Protein 9HJY (pdb70)

Organism: Ixodes ricinus (NCBI:txid34613)

Foldseek 3Di:
DDQKFFCVVVVQADAAAALDQFQQLLLVLLQGQQQNQVCVVPVDRFAFESLLQLAPQVVLPANRSVYDHNQSSLVCLQVVVATFTCVVHPDDNDHDHRPDDPVRGDGGFNHKDWFDAQDLVSVQVCLVPPFKKKFFFACPDVCNQQAADDEDDDPVADLPDTRGIWIFGIWHADPNFTWTWIAGNRALVTYPRRIHTYGGPPRCGRNRNGTIMHTHHDD

Sequence (219 aa):
FPQTVDWRKKGAVTPVKNQEEQCGSCWAFSATGSSLEGQHFLNTGKLVSLSEQNLVDCSDDFGNIGCSGGLMDNAFQYIKANGGIDTEKSYPYTGEDGQCVFDKSNVGAADTGFVDVQTGDETQLMKAVASSVGPISVAIDASHISFQFYAQGVYDEPACSSSEMLDHGVLAVGYGTLNGKDYWLVKNSWGADWGQEGYILMSRNKNNQCGIASNASYPLVGH

Solvent-accessible surface area: 9755 Å² total; per-residue (Å²): 158,59,141,70,18,25,35,96,168,147,31,0,20,6,109,30,38,65,17,89,168,5,32,0,20,2,0,16,2,0,1,5,0,0,2,0,13,36,36,66,98,61,52,131,70,40,38,0,0,0,3,0,0,3,20,22,0,77,142,74,50,4,111,3,22,90,19,26,111,16,33,28,0,0,75,10,0,107,71,37,41,0,0,1,30,33,195,48,14,80,50,99,15,107,76,39,148,65,84,44,60,131,99,56,54,12,5,48,6,59,7,64,50,89,14,123,101,34,46,1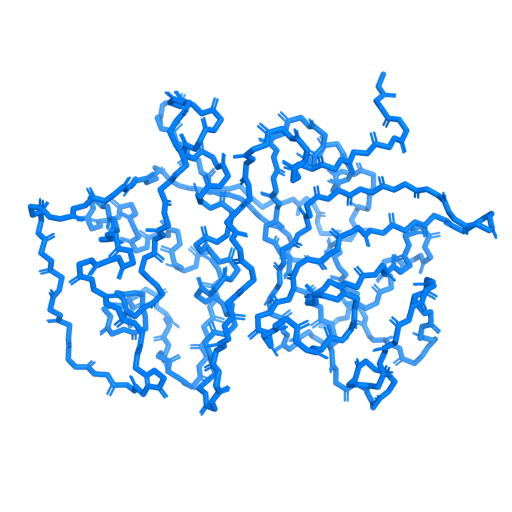6,71,70,0,38,99,10,0,20,93,34,0,0,0,0,0,14,0,5,14,72,52,116,46,0,104,146,18,67,141,24,25,13,52,25,123,66,24,30,40,149,156,44,87,17,5,4,5,0,0,0,1,0,69,64,132,73,70,44,31,0,10,0,16,4,6,82,10,47,154,28,23,73,131,0,15,0,24,3,1,19,85,87,147,16,22,1,0,0,0,11,87,1,4,33,1,74,41,49,239

Secondary structure (DSSP, 8-state):
--S-EEGGGGT--PPP-B-TTSS-HHHHHHHHHHHHHHHHHHS----B-HHHHHHH-GGGT--GGG---HHHHHHHHHHHT-EEBTTTS---SS-------GGGEEE--SEEEEPPTT-HHHHHHHHHHT-SEEEEE---SHHHHT--SSEE--TT--SS---EEEEEEEEEEETTEEEEEEE-SB-TTSTBTTEEEEE-SSSSGGGTTTS-EEEE---

InterPro domains:
  IPR000169 Cysteine peptidase, cysteine active site [PS00139] (135-146)
  IPR000668 Peptidase C1A, papain C-terminal [PF00112] (118-331)
  IPR000668 Peptidase C1A, papain C-terminal [PR00705] (135-150)
  IPR000668 Peptidase C1A, papain C-terminal [PR00705] (280-290)
  IPR000668 Peptidase C1A, papain C-terminal [PR00705] (295-301)
  IPR000668 Peptidase C1A, papain C-terminal [SM00645] (117-332)
  IPR013128 Peptidase C1A [PTHR12411] (21-326)
  IPR013201 Cathepsin propeptide inhibitor domain (I29) [PF08246] (27-87)
  IPR013201 Cathepsin propeptide inhibitor domain (I29) [SM00848] (27-87)
  IPR025660 Cysteine peptidase, histidine active site [PS00639] (278-288)
  IPR025661 Cysteine peptidase, asparagine active site [PS00640] (295-314)
  IPR038765 Papain-like cysteine peptidase superfamily [SSF54001] (23-332)
  IPR039417 Papain-like cysteine endopeptidase [cd02248] (118-331)

Nearest PDB structures (foldseek):
  8iui-assembly2_B  TM=9.999E-01  e=3.080E-43  Bombyx mori
  7qgw-assembly1_B  TM=9.895E-01  e=4.578E-43  Homo sapiens
  7pk4-assembly1_A  TM=9.980E-01  e=3.550E-42  Homo sapiens
  7q8m-assembly1_AA  TM=9.904E-01  e=6.023E-42  Homo sapiens
  2f7d-assembly1_A  TM=9.964E-01  e=3.869E-40  Oryctolagus cuniculus

Radius of gyration: 15.98 Å; Cα contacts (8 Å, |Δi|>4): 561; chains: 1; bounding box: 38×38×45 Å

B-factor: mean 21.05, std 7.82, range [10.61, 57.98]

Structure (mmCIF, N/CA/C/O backbone):
data_9HJY
#
_entry.id   9HJY
#
_cell.length_a   37.967
_cell.length_b   76.911
_cell.length_c   152.347
_cell.angle_alpha   90.00
_cell.angle_beta   90.00
_cell.angle_gamma   90.00
#
_symmetry.space_group_name_H-M   'I 2 2 2'
#
loop_
_entity.id
_entity.type
_entity.pdbx_description
1 polymer 'Late digestive cathepsin L'
2 branched 2-acetamido-2-deoxy-beta-D-glucopyranose-(1-4)-2-acetamido-2-deoxy-beta-D-glucopyranose
3 non-polymer 'SULFATE ION'
4 non-polymer N-[N-[1-HYDROXYCARBOXYETHYL-CARBONYL]LEUCYLAMINO-BUTYL]-GUANIDINE
5 water water
#
loop_
_atom_site.group_PDB
_atom_site.id
_atom_site.type_symbol
_atom_site.label_atom_id
_atom_site.label_alt_id
_atom_site.label_comp_id
_atom_site.label_asym_id
_atom_site.label_entity_id
_atom_site.label_seq_id
_atom_site.pdbx_PDB_ins_code
_atom_site.Cartn_x
_atom_site.Cartn_y
_atom_site.Cartn_z
_atom_site.occupancy
_atom_site.B_iso_or_equiv
_atom_site.auth_seq_id
_atom_site.auth_comp_id
_atom_site.auth_asym_id
_atom_site.auth_atom_id
_atom_site.pdbx_PDB_model_num
ATOM 1 N N . PHE A 1 1 ? -25.330 -13.624 -5.226 1.00 43.63 1 PHE A N 1
ATOM 2 C CA . PHE A 1 1 ? -24.165 -13.649 -6.104 1.00 44.25 1 PHE A CA 1
ATOM 3 C C . PHE A 1 1 ? -22.903 -14.030 -5.323 1.00 36.54 1 PHE A C 1
ATOM 4 O O . PHE A 1 1 ? -22.585 -13.415 -4.304 1.00 40.86 1 PHE A O 1
ATOM 12 N N . PRO A 1 2 ? -22.173 -15.035 -5.808 1.00 37.63 2 PRO A N 1
ATOM 13 C CA . PRO A 1 2 ? -21.092 -15.618 -5.000 1.00 27.00 2 PRO A CA 1
ATOM 14 C C . PRO A 1 2 ? -19.911 -14.670 -4.844 1.00 31.77 2 PRO A C 1
ATOM 15 O O . PRO A 1 2 ? -19.447 -14.059 -5.812 1.00 31.94 2 PRO A O 1
ATOM 19 N N . GLN A 1 3 ? -19.429 -14.558 -3.603 1.00 29.58 3 GLN A N 1
ATOM 20 C CA . GLN A 1 3 ? -18.180 -13.874 -3.296 1.00 28.79 3 GLN A CA 1
ATOM 21 C C . GLN A 1 3 ? -16.959 -14.716 -3.633 1.00 21.64 3 GLN A C 1
ATOM 22 O O . GLN A 1 3 ? -15.875 -14.156 -3.826 1.00 23.70 3 GLN A O 1
ATOM 28 N N . THR A 1 4 ? -17.107 -16.042 -3.656 1.00 20.82 4 THR A N 1
ATOM 29 C CA . THR A 1 4 ? -16.009 -16.971 -3.895 1.00 22.05 4 THR A CA 1
ATOM 30 C C . THR A 1 4 ? -16.506 -18.019 -4.874 1.00 21.27 4 THR A C 1
ATOM 31 O O . THR A 1 4 ? -17.587 -18.585 -4.675 1.00 21.63 4 THR A O 1
ATOM 35 N N . VAL A 1 5 ? -15.729 -18.254 -5.933 1.00 18.05 5 VAL A N 1
ATOM 36 C CA . VAL A 1 5 ? -16.019 -19.272 -6.934 1.00 17.69 5 VAL A CA 1
ATOM 37 C C . VAL A 1 5 ? -14.776 -20.128 -7.124 1.00 15.52 5 VAL A C 1
ATOM 38 O O . VAL A 1 5 ? -13.652 -19.613 -7.172 1.00 17.76 5 VAL A O 1
ATOM 42 N N . ASP A 1 6 ? -14.974 -21.443 -7.227 1.00 16.44 6 ASP A N 1
ATOM 43 C CA . ASP A 1 6 ? -13.874 -22.347 -7.561 1.00 16.63 6 ASP A CA 1
ATOM 44 C C . ASP A 1 6 ? -14.481 -23.480 -8.381 1.00 18.72 6 ASP A C 1
ATOM 45 O O . ASP A 1 6 ? -15.055 -24.416 -7.816 1.00 18.48 6 ASP A O 1
ATOM 50 N N . TRP A 1 7 ? -14.362 -23.385 -9.710 1.00 16.21 7 TRP A N 1
ATOM 51 C CA . TRP A 1 7 ? -15.012 -24.367 -10.572 1.00 15.24 7 TRP A CA 1
ATOM 52 C C . TRP A 1 7 ? -14.398 -25.759 -10.447 1.00 17.75 7 TRP A C 1
ATOM 53 O O . TRP A 1 7 ? -15.024 -26.727 -10.880 1.00 16.80 7 TRP A O 1
ATOM 64 N N . ARG A 1 8 ? -13.195 -25.883 -9.877 1.00 18.24 8 ARG A N 1
ATOM 65 C CA . ARG A 1 8 ? -12.627 -27.209 -9.639 1.00 18.88 8 ARG A CA 1
ATOM 66 C C . ARG A 1 8 ? -13.512 -28.026 -8.708 1.00 23.16 8 ARG A C 1
ATOM 67 O O . ARG A 1 8 ? -13.665 -29.242 -8.881 1.00 20.45 8 ARG A O 1
ATOM 75 N N . LYS A 1 9 ? -14.104 -27.372 -7.711 1.00 21.69 9 LYS A N 1
ATOM 76 C C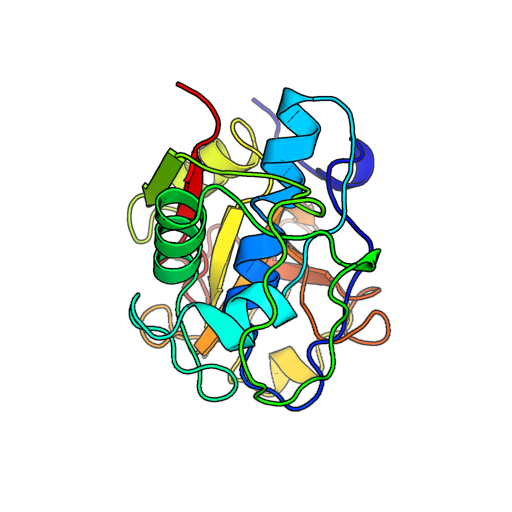A . LYS A 1 9 ? -14.922 -28.079 -6.739 1.00 23.91 9 LYS A CA 1
ATOM 77 C C . LYS A 1 9 ? -16.228 -28.583 -7.335 1.00 25.33 9 LYS A C 1
ATOM 78 O O . LYS A 1 9 ? -16.828 -29.506 -6.778 1.00 27.29 9 LYS A O 1
ATOM 84 N N . LYS A 1 10 ? -16.672 -28.025 -8.461 1.00 21.77 10 LYS A N 1
ATOM 85 C CA . LYS A 1 10 ? -17.866 -28.510 -9.142 1.00 21.76 10 LYS A CA 1
ATOM 86 C C . LYS A 1 10 ? -17.564 -29.587 -10.180 1.00 18.42 10 LYS A C 1
ATOM 87 O O . LYS A 1 10 ? -18.500 -30.116 -10.795 1.00 23.58 10 LYS A O 1
ATOM 93 N N . GLY A 1 11 ? -16.292 -29.932 -10.379 1.00 21.31 11 GLY A N 1
ATOM 94 C CA . GLY A 1 11 ? -15.921 -30.934 -11.362 1.00 21.22 11 GLY A CA 1
ATOM 95 C C . GLY A 1 11 ? -15.755 -30.432 -12.784 1.00 18.68 11 GLY A C 1
ATOM 96 O O . GLY A 1 11 ? -15.768 -31.245 -13.720 1.00 19.50 11 GLY A O 1
ATOM 97 N N . ALA A 1 12 ? -15.592 -29.123 -12.987 1.00 17.53 12 ALA A N 1
ATOM 98 C CA . ALA A 1 12 ? -15.595 -28.548 -14.328 1.00 14.94 12 ALA A CA 1
ATOM 99 C C . ALA A 1 12 ? -14.199 -28.326 -14.913 1.00 16.40 12 ALA A C 1
ATOM 100 O O . ALA A 1 12 ? -14.087 -27.739 -15.996 1.00 16.33 12 ALA A O 1
ATOM 102 N N . VAL A 1 13 ? -13.138 -28.770 -14.240 1.00 16.18 13 VAL A N 1
ATOM 103 C CA . VAL A 1 13 ? -11.766 -28.434 -14.630 1.00 13.55 13 VAL A CA 1
ATOM 104 C C . VAL A 1 13 ? -10.934 -29.714 -14.660 1.00 14.68 13 VAL A C 1
ATOM 105 O O . VAL A 1 13 ? -10.932 -30.477 -13.683 1.00 15.77 13 VAL A O 1
ATOM 109 N N . THR A 1 14 ? -10.235 -29.950 -15.779 1.00 14.89 14 THR A N 1
ATOM 110 C CA . THR A 1 14 ? -9.344 -31.099 -15.910 1.00 15.38 14 THR A CA 1
ATOM 111 C C . THR A 1 14 ? -8.071 -30.858 -15.098 1.00 15.81 14 THR A C 1
ATOM 112 O O . THR A 1 14 ? -7.807 -29.739 -14.654 1.00 14.71 14 THR A O 1
ATOM 116 N N . PRO A 1 15 ? -7.252 -31.887 -14.903 1.00 15.44 15 PRO A N 1
ATOM 117 C CA . PRO A 1 15 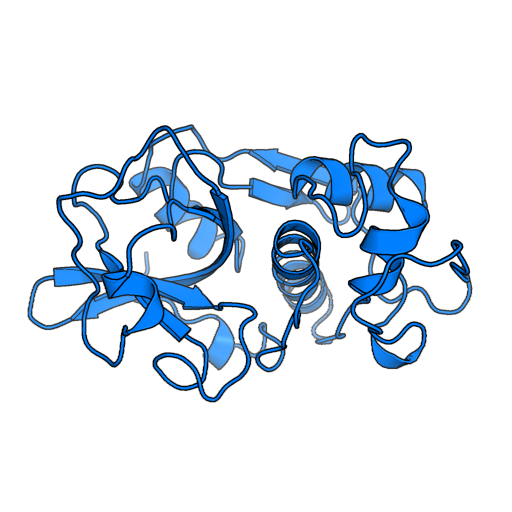? -5.962 -31.676 -14.236 1.00 16.48 15 PRO A CA 1
ATOM 118 C C . PRO A 1 15 ? -5.082 -30.702 -15.005 1.00 15.69 15 PRO A C 1
ATOM 119 O O . PRO A 1 15 ? -5.285 -30.424 -16.188 1.00 17.17 15 PRO A O 1
ATOM 123 N N . VAL A 1 16 ? -4.099 -30.156 -14.292 1.00 16.24 16 VAL A N 1
ATOM 124 C CA . VAL A 1 16 ? -3.156 -29.235 -14.907 1.00 14.54 16 VAL A CA 1
ATOM 125 C C . VAL A 1 16 ? -2.311 -29.979 -15.937 1.00 13.11 16 VAL A C 1
ATOM 126 O O . VAL A 1 16 ? -1.816 -31.088 -15.686 1.00 18.12 16 VAL A O 1
ATOM 130 N N . LYS A 1 17 ? -2.143 -29.365 -17.101 1.00 13.93 17 LYS A N 1
ATOM 131 C CA . LYS A 1 17 ? -1.376 -29.882 -18.226 1.00 15.46 17 LYS A CA 1
ATOM 132 C C . LYS A 1 17 ? -0.079 -29.093 -18.361 1.00 16.94 17 LYS A C 1
ATOM 133 O O . LYS A 1 17 ? 0.157 -28.108 -17.655 1.00 16.30 17 LYS A O 1
ATOM 139 N N . ASN A 1 18 ? 0.767 -29.528 -19.294 1.00 15.19 18 ASN A N 1
ATOM 140 C CA . ASN A 1 18 ? 2.096 -28.942 -19.466 1.00 14.42 18 ASN A CA 1
ATOM 141 C C . ASN A 1 18 ? 2.332 -28.730 -20.955 1.00 17.25 18 ASN A C 1
ATOM 142 O O . ASN A 1 18 ? 2.434 -29.699 -21.714 1.00 17.25 18 ASN A O 1
ATOM 147 N N . GLN A 1 19 ? 2.419 -27.469 -21.372 1.00 16.64 19 GLN A N 1
ATOM 148 C CA . GLN A 1 19 ? 2.615 -27.148 -22.779 1.00 15.26 19 GLN A CA 1
ATOM 149 C C . GLN A 1 19 ? 4.038 -27.389 -23.277 1.00 18.14 19 GLN A C 1
ATOM 150 O O . GLN A 1 19 ? 4.263 -27.316 -24.490 1.00 18.60 19 GLN A O 1
ATOM 156 N N A GLU A 1 20 ? 4.982 -27.666 -22.377 0.50 18.99 20 GLU A N 1
ATOM 157 N N B GLU A 1 20 ? 4.986 -27.676 -22.393 0.50 18.99 20 GLU A N 1
ATOM 158 C CA A GLU A 1 20 ? 6.384 -27.854 -22.732 0.50 23.12 20 GLU A CA 1
ATOM 159 C CA B GLU A 1 20 ? 6.381 -27.987 -22.778 0.50 23.11 20 GLU A CA 1
ATOM 160 C C A GLU A 1 20 ? 6.896 -26.667 -23.541 0.50 20.84 20 GLU A C 1
ATOM 161 C C B GLU A 1 20 ? 6.974 -26.742 -23.451 0.50 20.93 20 GLU A C 1
ATOM 162 O O A GLU A 1 20 ? 6.481 -25.529 -23.306 0.50 20.16 20 GLU A O 1
ATOM 163 O O B GLU A 1 20 ? 6.702 -25.614 -23.016 0.50 20.21 20 GLU A O 1
ATOM 174 N N . GLN A 1 21 ? 7.783 -26.908 -24.498 1.00 22.42 21 GLN A N 1
ATOM 175 C CA . GLN A 1 21 ? 8.478 -25.798 -25.151 1.00 21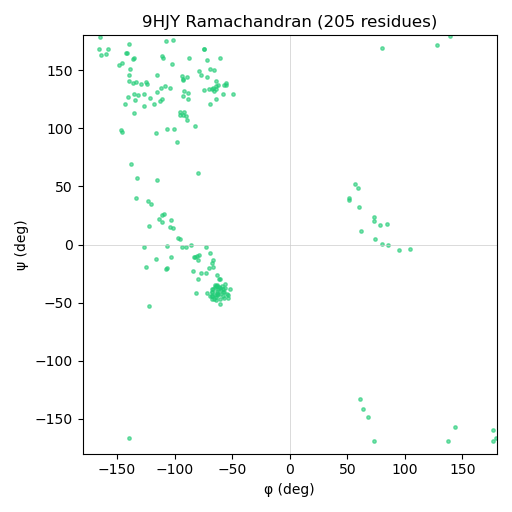.08 21 GLN A CA 1
ATOM 176 C C . GLN A 1 21 ? 7.866 -25.491 -26.506 1.00 24.84 21 GLN A C 1
ATOM 177 O O . GLN A 1 21 ? 8.549 -25.364 -27.523 1.00 28.78 21 GLN A O 1
ATOM 183 N N . CYS A 1 22 ? 6.553 -25.389 -26.508 1.00 20.62 22 CYS A N 1
ATOM 184 C CA . CYS A 1 22 ? 5.762 -25.026 -27.665 1.00 22.23 22 CYS A CA 1
ATOM 185 C C . CYS A 1 22 ? 4.920 -23.818 -27.275 1.00 20.36 22 CYS A C 1
ATOM 186 O O . CYS A 1 22 ? 4.420 -23.746 -26.148 1.00 18.36 22 CYS A O 1
ATOM 189 N N . GLY A 1 23 ? 4.816 -22.842 -28.177 1.00 17.50 23 GLY A N 1
ATOM 190 C CA . GLY A 1 23 ? 4.055 -21.633 -27.911 1.00 15.24 23 GLY A CA 1
ATOM 191 C C . GLY A 1 23 ? 2.565 -21.853 -28.105 1.00 17.10 23 GLY A C 1
ATOM 192 O O . GLY A 1 23 ? 1.927 -21.213 -28.952 1.00 19.57 23 GLY A O 1
ATOM 193 N N . SER A 1 24 ? 2.001 -22.764 -27.315 1.00 15.04 24 SER A N 1
ATOM 194 C CA . SER A 1 24 ? 0.624 -23.216 -27.486 1.00 13.73 24 SER A CA 1
ATOM 195 C C . SER A 1 24 ? -0.278 -22.808 -26.329 1.00 15.54 24 SER A C 1
ATOM 196 O O . SER A 1 24 ? -1.305 -23.453 -26.100 1.00 14.24 24 SER A O 1
ATOM 199 N N . CYS A 1 25 ? 0.098 -21.780 -25.565 1.00 14.38 25 CYS A N 1
ATOM 200 C CA . CYS A 1 25 ? -0.743 -21.365 -24.442 1.00 14.61 25 CYS A CA 1
ATOM 201 C C . CYS A 1 25 ? -2.181 -21.132 -24.886 1.00 14.98 25 CYS A C 1
ATOM 202 O O . CYS A 1 25 ? -3.125 -21.483 -24.174 1.00 12.62 25 CYS A O 1
ATOM 205 N N . TRP A 1 26 ? -2.352 -20.559 -26.076 1.00 14.44 26 TRP A N 1
ATOM 206 C CA . TRP A 1 26 ? -3.676 -20.273 -26.615 1.00 12.96 26 TRP A CA 1
ATOM 207 C C . TRP A 1 26 ? -4.515 -21.538 -26.744 1.00 13.22 26 TRP A C 1
ATOM 208 O O . TRP A 1 26 ? -5.743 -21.496 -26.573 1.00 14.08 26 TRP A O 1
ATOM 219 N N . ALA A 1 27 ? -3.874 -22.666 -27.089 1.00 13.10 27 ALA A N 1
ATOM 220 C CA . ALA A 1 27 ? -4.591 -23.932 -27.239 1.00 11.95 27 ALA A CA 1
ATOM 221 C C . ALA A 1 27 ? -5.025 -24.493 -25.888 1.00 14.11 27 ALA A C 1
ATOM 222 O O . ALA A 1 27 ? -6.148 -24.994 -25.753 1.00 12.91 27 ALA A O 1
ATOM 224 N N . PHE A 1 28 ? -4.150 -24.423 -24.882 1.00 13.03 28 PHE A N 1
ATOM 225 C CA . PHE A 1 28 ? -4.509 -24.893 -23.546 1.00 11.71 28 PHE A CA 1
ATOM 226 C C . PHE A 1 28 ? -5.590 -24.016 -22.918 1.00 13.68 28 PHE A C 1
ATOM 227 O O . PHE A 1 28 ? -6.493 -24.522 -22.240 1.00 12.50 28 PHE A O 1
ATOM 235 N N . SER A 1 29 ? -5.519 -22.704 -23.133 1.00 12.36 29 SER A N 1
ATOM 236 C CA . SER A 1 29 ? -6.579 -21.826 -22.643 1.00 13.72 29 SER A CA 1
ATOM 237 C C . SER A 1 29 ? -7.915 -22.151 -23.303 1.00 13.94 29 SER A C 1
ATOM 238 O O . SER A 1 29 ? -8.953 -22.192 -22.630 1.00 13.77 29 SER A O 1
ATOM 241 N N . ALA A 1 30 ? -7.904 -22.382 -24.623 1.00 12.02 30 ALA A N 1
ATOM 242 C CA . ALA A 1 30 ? -9.137 -22.690 -25.348 1.00 13.28 30 ALA A CA 1
ATOM 243 C C . ALA A 1 30 ? -9.722 -24.026 -24.909 1.00 11.75 30 ALA A C 1
ATOM 244 O O . ALA A 1 30 ? -10.937 -24.141 -24.688 1.00 13.15 30 ALA A O 1
ATOM 246 N N . THR A 1 31 ? -8.888 -25.070 -24.814 1.00 13.64 31 THR A N 1
ATOM 247 C CA . THR A 1 31 ? -9.437 -26.351 -24.370 1.00 12.00 31 THR A CA 1
ATOM 248 C C . THR A 1 31 ? -9.944 -26.259 -22.939 1.00 11.84 31 THR A C 1
ATOM 249 O O . THR A 1 31 ? -10.959 -26.870 -22.601 1.00 12.92 31 THR A O 1
ATOM 253 N N . GLY A 1 32 ? -9.268 -25.480 -22.092 1.00 12.03 32 GLY A N 1
ATOM 254 C CA . GLY A 1 32 ? -9.726 -25.344 -20.716 1.00 11.03 32 GLY A CA 1
ATOM 255 C C . GLY A 1 32 ? -11.133 -24.778 -20.620 1.00 13.12 32 GLY A C 1
ATOM 256 O O . GLY A 1 32 ? -11.973 -25.288 -19.876 1.00 13.14 32 GLY A O 1
ATOM 257 N N A SER A 1 33 ? -11.402 -23.711 -21.366 0.65 11.32 33 SER A N 1
ATOM 258 N N B SER A 1 33 ? -11.415 -23.719 -21.380 0.35 11.35 33 SER A N 1
ATOM 259 C CA A SER A 1 33 ? -12.723 -23.106 -21.292 0.65 12.86 33 SER A CA 1
ATOM 260 C CA B SER A 1 33 ? -12.732 -23.104 -21.274 0.35 12.97 33 SER A CA 1
ATOM 261 C C A SER A 1 33 ? -13.775 -24.014 -21.922 0.65 13.40 33 SER A C 1
ATOM 262 C C B SER A 1 33 ? -13.806 -23.916 -21.993 0.35 13.42 33 SER A C 1
ATOM 263 O O A SER A 1 33 ? -14.877 -24.165 -21.376 0.65 13.33 33 SER A O 1
ATOM 264 O O B SER A 1 33 ? -14.968 -23.894 -21.571 0.35 13.59 33 SER A O 1
ATOM 269 N N . LEU A 1 34 ? -13.450 -24.652 -23.053 1.00 14.52 34 LEU A N 1
ATOM 270 C CA . LEU A 1 34 ? -14.435 -25.533 -23.687 1.00 14.97 34 LEU A CA 1
ATOM 271 C C . LEU A 1 34 ? -14.664 -26.791 -22.844 1.00 12.62 34 LEU A C 1
ATOM 272 O O . LEU A 1 34 ? -15.803 -27.276 -22.741 1.00 14.31 34 LEU A O 1
ATOM 277 N N . GLU A 1 35 ? -13.613 -27.306 -22.191 1.00 14.15 35 GLU A N 1
ATOM 278 C CA . GLU A 1 35 ? -13.815 -28.397 -21.239 1.00 13.31 35 GLU A CA 1
ATOM 279 C C . GLU A 1 35 ? -14.846 -27.998 -20.192 1.00 14.74 35 GLU A C 1
ATOM 280 O O . GLU A 1 35 ? -15.732 -28.784 -19.841 1.00 15.06 35 GLU A O 1
ATOM 286 N N . GLY A 1 36 ? -14.755 -26.763 -19.700 1.00 13.69 36 GLY A N 1
ATOM 287 C CA . GLY A 1 36 ? -15.723 -26.306 -18.714 1.00 12.30 36 GLY A CA 1
ATOM 288 C C . GLY A 1 36 ? -17.134 -26.240 -19.271 1.00 14.82 36 GLY A C 1
ATOM 289 O O . GLY A 1 36 ? -18.090 -26.681 -18.626 1.00 15.71 36 GLY A O 1
ATOM 290 N N . GLN A 1 37 ? -17.285 -25.680 -20.481 1.00 14.06 37 GLN A N 1
ATOM 291 C CA . GLN A 1 37 ? -18.616 -25.551 -21.070 1.00 14.90 37 GLN A CA 1
ATOM 292 C C . GLN A 1 37 ? -19.210 -26.910 -21.418 1.00 16.54 37 GLN A C 1
ATOM 293 O O . GLN A 1 37 ? -20.412 -27.142 -21.216 1.00 17.46 37 GLN A O 1
ATOM 299 N N . HIS A 1 38 ? -18.392 -27.819 -21.956 1.00 17.18 38 HIS A N 1
ATOM 300 C CA . HIS A 1 38 ? -18.902 -29.150 -22.265 1.00 15.98 38 HIS A CA 1
ATOM 301 C C . HIS A 1 38 ? -19.369 -29.867 -21.005 1.00 18.63 38 HIS A C 1
ATOM 302 O O . HIS A 1 38 ? -20.432 -30.492 -21.005 1.00 18.17 38 HIS A O 1
ATOM 309 N N . PHE A 1 39 ? -18.602 -29.773 -19.915 1.00 17.34 39 PHE A N 1
ATOM 310 C CA . PHE A 1 39 ? -19.022 -30.404 -18.664 1.00 17.12 39 PHE A CA 1
ATOM 311 C C . PHE A 1 39 ? -20.308 -29.782 -18.137 1.00 19.39 39 PHE A C 1
ATOM 312 O O . PHE A 1 39 ? -21.246 -30.492 -17.747 1.00 20.61 39 PHE A O 1
ATOM 320 N N . LEU A 1 40 ? -20.365 -28.450 -18.096 1.00 19.09 40 LEU A N 1
ATOM 321 C CA . LEU A 1 40 ? -21.511 -27.803 -17.468 1.00 20.98 40 LEU A CA 1
ATOM 322 C C . LEU A 1 40 ? -22.797 -28.036 -18.245 1.00 22.44 40 LEU A C 1
ATOM 323 O O . LEU A 1 40 ? -23.884 -27.915 -17.670 1.00 27.39 40 LEU A O 1
ATOM 328 N N . ASN A 1 41 ? -22.706 -28.413 -19.519 1.00 21.04 41 ASN A N 1
ATOM 329 C CA . ASN A 1 41 ? -23.897 -28.667 -20.315 1.00 23.72 41 ASN A CA 1
ATOM 330 C C . ASN A 1 41 ? -24.198 -30.146 -20.515 1.00 24.01 41 ASN A C 1
ATOM 331 O O . ASN A 1 41 ? -25.289 -30.471 -20.992 1.00 29.00 41 ASN A O 1
ATOM 336 N N . THR A 1 42 ? -23.278 -31.049 -20.156 1.00 22.88 42 THR A N 1
ATOM 337 C CA . THR A 1 42 ? -23.512 -32.483 -20.300 1.00 22.28 42 THR A CA 1
ATOM 338 C C . THR A 1 42 ? -23.342 -33.276 -19.013 1.00 22.20 42 THR A C 1
ATOM 339 O O . THR A 1 42 ? -23.855 -34.399 -18.934 1.00 26.16 42 THR A O 1
ATOM 343 N N . GLY A 1 43 ? -22.643 -32.741 -18.017 1.00 21.29 43 GLY A N 1
ATOM 344 C CA . GLY A 1 43 ? -22.255 -33.508 -16.856 1.00 21.27 43 GLY A CA 1
ATOM 345 C C . GLY A 1 43 ? -21.042 -34.400 -17.040 1.00 22.64 43 GLY A C 1
ATOM 346 O O . GLY A 1 43 ? -20.653 -35.089 -16.085 1.00 26.69 43 GLY A O 1
ATOM 347 N N . LYS A 1 44 ? -20.426 -34.414 -18.224 1.00 20.59 44 LYS A N 1
ATOM 348 C CA . LYS A 1 44 ? -19.250 -35.240 -18.494 1.00 22.47 44 LYS A CA 1
ATOM 349 C C . LYS A 1 44 ? -18.036 -34.340 -18.658 1.00 20.74 44 LYS A C 1
ATOM 350 O O . LYS A 1 44 ? -18.051 -33.430 -19.491 1.00 19.98 44 LYS A O 1
ATOM 356 N N . LEU A 1 45 ? -16.987 -34.596 -17.877 1.00 18.94 45 LEU A N 1
ATOM 357 C CA . LEU A 1 45 ? -15.734 -33.859 -18.023 1.00 17.15 45 LEU A CA 1
ATOM 358 C C . LEU A 1 45 ? -14.841 -34.645 -18.975 1.00 18.65 45 LEU A C 1
ATOM 359 O O . LEU A 1 45 ? -14.371 -35.739 -18.640 1.00 19.82 45 LEU A O 1
ATOM 364 N N . VAL A 1 46 ? -14.622 -34.084 -20.161 1.00 16.21 46 VAL A N 1
ATOM 365 C CA . VAL A 1 46 ? -13.860 -34.709 -21.232 1.00 18.37 46 VAL A CA 1
ATOM 366 C C . VAL A 1 46 ? -12.654 -33.819 -21.513 1.00 17.92 46 VAL A C 1
ATOM 367 O O . VAL A 1 46 ? -12.816 -32.645 -21.867 1.00 16.35 46 VAL A O 1
ATOM 371 N N . SER A 1 47 ? -11.448 -34.376 -21.370 1.00 17.00 47 SER A N 1
ATOM 372 C CA . SER A 1 47 ? -10.231 -33.638 -21.696 1.00 16.20 47 SER A CA 1
ATOM 373 C C . SER A 1 47 ? -10.064 -33.546 -23.214 1.00 15.34 47 SER A C 1
ATOM 374 O O . SER A 1 47 ? -10.216 -34.550 -23.923 1.00 16.17 47 SER A O 1
ATOM 377 N N . LEU A 1 48 ? -9.759 -32.341 -23.713 1.00 13.60 48 LEU A N 1
ATOM 378 C CA . LEU A 1 48 ? -9.743 -32.064 -25.143 1.00 13.67 48 LEU A CA 1
ATOM 379 C C . LEU A 1 48 ? -8.319 -31.839 -25.651 1.00 15.67 48 LEU A C 1
ATOM 380 O O . LEU A 1 48 ? -7.407 -31.509 -24.890 1.00 14.86 48 LEU A O 1
ATOM 385 N N . SER A 1 49 ? -8.156 -31.975 -26.971 1.00 13.52 49 SER A N 1
ATOM 386 C CA . SER A 1 49 ? -6.843 -32.076 -27.616 1.00 14.13 49 SER A CA 1
ATOM 387 C C . SER A 1 49 ? -6.286 -30.707 -27.996 1.00 15.12 49 SER A C 1
ATOM 388 O O . SER A 1 49 ? -6.728 -30.097 -28.973 1.00 14.70 49 SER A O 1
ATOM 391 N N . GLU A 1 50 ? -5.272 -30.242 -27.257 1.00 13.04 50 GLU A N 1
ATOM 392 C CA . GLU A 1 50 ? -4.510 -29.072 -27.697 1.00 13.06 50 GLU A CA 1
ATOM 393 C C . GLU A 1 50 ? -3.784 -29.329 -29.015 1.00 15.19 50 GLU A C 1
ATOM 394 O O . GLU A 1 50 ? -3.637 -28.413 -29.837 1.00 13.44 50 GLU A O 1
ATOM 400 N N . GLN A 1 51 ? -3.295 -30.557 -29.224 1.00 15.85 51 GLN A N 1
ATOM 401 C CA . GLN A 1 51 ? -2.536 -30.843 -30.438 1.00 17.68 51 GLN A CA 1
ATOM 402 C C . GLN A 1 51 ? -3.406 -30.703 -31.683 1.00 16.09 51 GLN A C 1
ATOM 403 O O . GLN A 1 51 ? -2.930 -30.258 -32.733 1.00 15.66 51 GLN A O 1
ATOM 409 N N . ASN A 1 52 ? -4.691 -31.070 -31.575 1.00 14.77 52 ASN A N 1
ATOM 410 C CA . ASN A 1 52 ? -5.662 -30.850 -32.649 1.00 17.95 52 ASN A CA 1
ATOM 411 C C . ASN A 1 52 ? -5.663 -29.384 -33.073 1.00 17.09 52 ASN A C 1
ATOM 412 O O . ASN A 1 52 ? -5.635 -29.062 -34.268 1.00 15.47 52 ASN A O 1
ATOM 417 N N . LEU A 1 53 ? -5.685 -28.481 -32.091 1.00 14.50 53 LEU A N 1
ATOM 418 C CA . LEU A 1 53 ? -5.654 -27.048 -32.384 1.00 16.36 53 LEU A CA 1
ATOM 419 C C . LEU A 1 53 ? -4.315 -26.62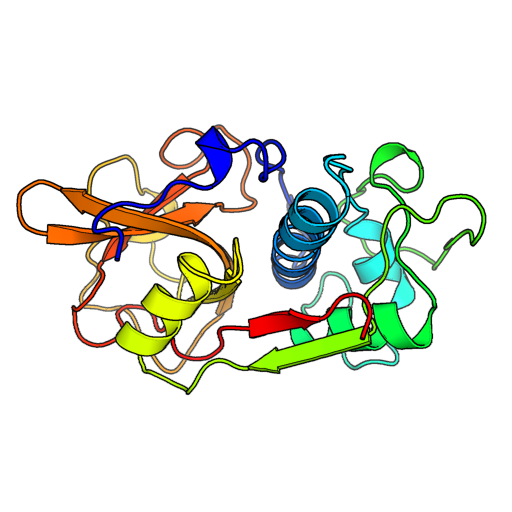9 -32.980 1.00 15.82 53 LEU A C 1
ATOM 420 O O . LEU A 1 53 ? -4.270 -25.905 -33.985 1.00 16.91 53 LEU A O 1
ATOM 425 N N . VAL A 1 54 ? -3.213 -27.069 -32.367 1.00 15.39 54 VAL A N 1
ATOM 426 C CA . VAL A 1 54 ? -1.879 -26.693 -32.839 1.00 18.24 54 VAL A CA 1
ATOM 427 C C . VAL A 1 54 ? -1.677 -27.112 -34.290 1.00 19.18 54 VAL A C 1
ATOM 428 O O . VAL A 1 54 ? -1.161 -26.335 -35.105 1.00 18.57 54 VAL A O 1
ATOM 432 N N . ASP A 1 55 ? -2.088 -28.336 -34.639 1.00 16.21 55 ASP A N 1
ATOM 433 C CA . ASP A 1 55 ? -1.820 -28.880 -35.970 1.00 18.78 55 ASP A CA 1
ATOM 434 C C . ASP A 1 55 ? -2.772 -28.366 -37.045 1.00 19.98 55 ASP A C 1
ATOM 435 O O . ASP A 1 55 ? -2.398 -28.320 -38.226 1.00 21.54 55 ASP A O 1
ATOM 440 N N . CYS A 1 56 ? -4.012 -28.037 -36.688 1.00 17.66 56 CYS A N 1
ATOM 441 C CA . CYS A 1 56 ? -5.084 -27.943 -37.672 1.00 18.59 56 CYS A CA 1
ATOM 442 C C . CYS A 1 56 ? -5.697 -26.560 -37.854 1.00 21.62 56 CYS A C 1
ATOM 443 O O . CYS A 1 56 ? -6.462 -26.378 -38.809 1.00 21.00 56 CYS A O 1
ATOM 446 N N . SER A 1 57 ? -5.435 -25.594 -36.972 1.00 18.17 57 SER A N 1
ATOM 447 C CA . SER A 1 57 ? -6.210 -24.361 -36.995 1.00 20.79 57 SER A CA 1
ATOM 448 C C . SER A 1 57 ? -5.464 -23.189 -37.630 1.00 17.68 57 SER A C 1
ATOM 449 O O . SER A 1 57 ? -5.859 -22.038 -37.423 1.00 17.61 57 SER A O 1
ATOM 452 N N . ASP A 1 58 ? -4.440 -23.460 -38.450 1.00 19.65 58 ASP A N 1
ATOM 453 C CA . ASP A 1 58 ? -3.703 -22.385 -39.114 1.00 21.28 58 ASP A CA 1
ATOM 454 C C . ASP A 1 58 ? -4.609 -21.499 -39.966 1.00 20.56 58 ASP A C 1
ATOM 455 O O . ASP A 1 58 ? -4.404 -20.282 -40.032 1.00 20.25 58 ASP A O 1
ATOM 460 N N . ASP A 1 59 ? -5.595 -22.086 -40.656 1.00 20.99 59 ASP A N 1
ATOM 461 C CA . ASP A 1 59 ? -6.418 -21.272 -41.545 1.00 22.28 59 ASP A CA 1
ATOM 462 C C . ASP A 1 59 ? -7.323 -20.306 -40.793 1.00 22.87 59 ASP A C 1
ATOM 463 O O . ASP A 1 59 ? -7.962 -19.456 -41.430 1.00 21.28 59 ASP A O 1
ATOM 468 N N . PHE A 1 60 ? -7.380 -20.401 -39.468 1.00 20.48 60 PHE A N 1
ATOM 469 C CA . PHE A 1 60 ? -8.154 -19.474 -38.663 1.00 18.43 60 PHE A CA 1
ATOM 470 C C . PHE A 1 60 ? -7.278 -18.455 -37.960 1.00 17.04 60 PHE A C 1
ATOM 471 O O . PHE A 1 60 ? -7.747 -17.759 -37.052 1.00 21.49 60 PHE A O 1
ATOM 479 N N . GLY A 1 61 ? -6.019 -18.333 -38.388 1.00 19.43 61 GLY A N 1
ATOM 480 C CA . GLY A 1 61 ? -5.137 -17.300 -37.893 1.00 20.92 61 GLY A CA 1
ATOM 481 C C . GLY A 1 61 ? -4.084 -17.758 -36.908 1.00 18.81 61 GLY A C 1
ATOM 482 O O . GLY A 1 61 ? -3.262 -16.937 -36.490 1.00 20.48 61 GLY A O 1
ATOM 483 N N . ASN A 1 62 ? -4.093 -19.028 -36.505 1.00 18.26 62 ASN A N 1
ATOM 484 C CA . ASN A 1 62 ? -3.103 -19.543 -35.572 1.00 15.70 62 ASN A CA 1
ATOM 485 C C . ASN A 1 62 ? -1.862 -20.033 -36.311 1.00 17.99 62 ASN A C 1
ATOM 486 O O . ASN A 1 62 ? -1.875 -20.276 -37.518 1.00 18.03 62 ASN A O 1
ATOM 491 N N . ILE A 1 63 ? -0.761 -20.132 -35.565 1.00 18.18 63 ILE A N 1
ATOM 492 C CA . ILE A 1 63 ? 0.524 -20.491 -36.150 1.00 19.38 63 ILE A CA 1
ATOM 493 C C . ILE A 1 63 ? 1.180 -21.558 -35.285 1.00 19.84 63 ILE A C 1
ATOM 494 O O . ILE A 1 63 ? 2.397 -21.535 -35.053 1.00 19.55 63 ILE A O 1
ATOM 499 N N . GLY A 1 64 ? 0.369 -22.502 -34.810 1.00 18.56 64 GLY A N 1
ATOM 500 C CA . GLY A 1 64 ? 0.916 -23.686 -34.163 1.00 21.52 64 GLY A CA 1
ATOM 501 C C . GLY A 1 64 ? 1.712 -23.322 -32.928 1.00 21.45 64 GLY A C 1
ATOM 502 O O . GLY A 1 64 ? 1.275 -22.533 -32.086 1.00 17.20 64 GLY A O 1
ATOM 503 N N . CYS A 1 65 ? 2.907 -23.900 -32.818 1.00 17.87 65 CYS A N 1
ATOM 504 C CA . CYS A 1 65 ? 3.798 -23.621 -31.704 1.00 19.58 65 CYS A CA 1
ATOM 505 C C . CYS A 1 65 ? 4.427 -22.240 -31.770 1.00 23.67 65 CYS A C 1
ATOM 506 O O . CYS A 1 65 ? 5.207 -21.908 -30.875 1.00 20.12 65 CYS A O 1
ATOM 509 N N . SER A 1 66 ? 4.156 -21.451 -32.806 1.00 19.07 66 SER A N 1
ATOM 510 C CA . SER A 1 66 ? 4.622 -20.073 -32.843 1.00 20.02 66 SER A CA 1
ATOM 511 C C . SER A 1 66 ? 3.594 -19.087 -32.307 1.00 21.03 66 SER A C 1
ATOM 512 O O . SER A 1 66 ? 3.880 -17.887 -32.256 1.00 23.75 66 SER A O 1
ATOM 515 N N . GLY A 1 67 ? 2.413 -19.550 -31.911 1.00 18.32 67 GLY A N 1
ATOM 516 C CA . GLY A 1 67 ? 1.455 -18.706 -31.225 1.00 17.50 67 GLY A CA 1
ATOM 517 C C . GLY A 1 67 ? 0.088 -18.745 -31.879 1.00 16.45 67 GLY A C 1
ATOM 518 O O . GLY A 1 67 ? -0.104 -19.277 -32.970 1.00 17.42 67 GLY A O 1
ATOM 519 N N . GLY A 1 68 ? -0.861 -18.124 -31.191 1.00 14.19 68 GLY A N 1
ATOM 520 C CA . GLY A 1 68 ? -2.231 -18.123 -31.669 1.00 14.87 68 GLY A CA 1
ATOM 521 C C . GLY A 1 68 ? -3.116 -17.375 -30.702 1.00 14.69 68 GLY A C 1
ATOM 522 O O . GLY A 1 68 ? -2.633 -16.673 -29.814 1.00 15.47 68 GLY A O 1
ATOM 523 N N . LEU A 1 69 ? -4.431 -17.539 -30.885 1.00 14.94 69 LEU A N 1
ATOM 524 C CA . LEU A 1 69 ? -5.432 -16.845 -30.084 1.00 15.98 69 LEU A CA 1
ATOM 525 C C . LEU A 1 69 ? -6.578 -17.786 -29.744 1.00 13.99 69 LEU A C 1
ATOM 526 O O . LEU A 1 69 ? -6.976 -18.626 -30.557 1.00 15.48 69 LEU A O 1
ATOM 531 N N . MET A 1 70 ? -7.143 -17.604 -28.546 1.00 13.07 70 MET A N 1
ATOM 532 C CA . MET A 1 70 ? -8.243 -18.464 -28.117 1.00 14.10 70 MET A CA 1
ATOM 533 C C . MET A 1 70 ? -9.463 -18.313 -29.027 1.00 13.86 70 MET A C 1
ATOM 534 O O . MET A 1 70 ? -10.094 -19.311 -29.393 1.00 15.16 70 MET A O 1
ATOM 539 N N . ASP A 1 71 ? -9.804 -17.079 -29.424 1.00 13.63 71 ASP A N 1
ATOM 540 C CA . ASP A 1 71 ? -10.979 -16.907 -30.276 1.00 13.34 71 ASP A CA 1
ATOM 541 C C . ASP A 1 71 ? -10.779 -17.563 -31.638 1.00 16.15 71 ASP A C 1
ATOM 542 O O . ASP A 1 71 ? -11.731 -18.104 -32.208 1.00 15.21 71 ASP A O 1
ATOM 547 N N . ASN A 1 72 ? -9.554 -17.508 -32.180 1.00 15.87 72 ASN A N 1
ATOM 548 C CA . ASN A 1 72 ? -9.247 -18.249 -33.405 1.00 15.02 72 ASN A CA 1
ATOM 549 C C . ASN A 1 72 ? -9.523 -19.736 -33.224 1.00 14.89 72 ASN A C 1
ATOM 550 O O . ASN A 1 72 ? -10.045 -20.399 -34.131 1.00 14.48 72 ASN A O 1
ATOM 555 N N . ALA A 1 73 ? -9.158 -20.281 -32.060 1.00 14.67 73 ALA A N 1
ATOM 556 C CA . ALA A 1 73 ? -9.407 -21.697 -31.803 1.00 13.66 73 ALA A CA 1
ATOM 557 C C . ALA A 1 73 ? -10.901 -21.995 -31.752 1.00 15.73 73 ALA A C 1
ATOM 558 O O . ALA A 1 73 ? -11.357 -22.985 -32.333 1.00 13.62 73 ALA A O 1
ATOM 560 N N . PHE A 1 74 ? -11.681 -21.142 -31.073 1.00 14.23 74 PHE A N 1
ATOM 561 C CA . PHE A 1 74 ? -13.128 -21.362 -31.008 1.00 13.59 74 PHE A CA 1
ATOM 562 C C . PHE A 1 74 ? -13.766 -21.318 -32.396 1.00 14.22 74 PHE A C 1
ATOM 563 O O . PHE A 1 74 ? -14.724 -22.053 -32.677 1.00 16.15 74 PHE A O 1
ATOM 571 N N . GLN A 1 75 ? -13.268 -20.443 -33.273 1.00 15.44 75 GLN A N 1
ATOM 572 C CA . GLN A 1 75 ? -13.793 -20.380 -34.636 1.00 17.36 75 GLN A CA 1
ATOM 573 C C . GLN A 1 75 ? -13.448 -21.636 -35.422 1.00 18.25 75 GLN A C 1
ATOM 574 O O . GLN A 1 75 ? -14.287 -22.170 -36.160 1.00 17.62 75 GLN A O 1
ATOM 580 N N . TYR A 1 76 ? -12.204 -22.101 -35.309 1.00 16.59 76 TYR A N 1
ATOM 581 C CA . TYR A 1 76 ? -11.832 -23.352 -35.955 1.00 17.31 76 TYR A CA 1
ATOM 582 C C . TYR A 1 76 ? -12.719 -24.497 -35.482 1.00 16.50 76 TYR A C 1
ATOM 583 O O . TYR A 1 76 ? -13.201 -25.293 -36.289 1.00 16.19 76 TYR A O 1
ATOM 592 N N . ILE A 1 77 ? -12.944 -24.598 -34.172 1.00 16.35 77 ILE A N 1
ATOM 593 C CA . ILE A 1 77 ? -13.749 -25.706 -33.662 1.00 15.87 77 ILE A CA 1
ATOM 594 C C . ILE A 1 77 ? -15.151 -25.658 -34.251 1.00 16.87 77 ILE A C 1
ATOM 595 O O . ILE A 1 77 ? -15.701 -26.688 -34.659 1.00 17.41 77 ILE A O 1
ATOM 600 N N . LYS A 1 78 ? -15.736 -24.459 -34.329 1.00 15.78 78 LYS A N 1
ATOM 601 C CA . LYS A 1 78 ? -17.060 -24.306 -34.932 1.00 16.60 78 LYS A CA 1
ATOM 602 C C . LYS A 1 78 ? -17.065 -24.742 -36.396 1.00 20.89 78 LYS A C 1
ATOM 603 O O . LYS A 1 78 ? -17.917 -25.536 -36.817 1.00 21.38 78 LYS A O 1
ATOM 609 N N . ALA A 1 79 ? -16.128 -24.220 -37.194 1.00 17.57 79 ALA A N 1
ATOM 610 C CA . ALA A 1 79 ? -16.088 -24.582 -38.611 1.00 20.97 79 ALA A CA 1
ATOM 611 C C . ALA A 1 79 ? -15.820 -26.065 -38.813 1.00 24.11 79 ALA A C 1
ATOM 612 O O . ALA A 1 79 ? -16.352 -26.671 -39.754 1.00 22.52 79 ALA A O 1
ATOM 614 N N . ASN A 1 80 ? -15.009 -26.660 -37.941 1.00 20.70 80 ASN A N 1
ATOM 615 C CA . ASN A 1 80 ? -14.564 -28.040 -38.079 1.00 20.51 80 ASN A CA 1
ATOM 616 C C . ASN A 1 80 ? -15.605 -29.043 -37.615 1.00 21.94 80 ASN A C 1
ATOM 617 O O . ASN A 1 80 ? -15.471 -30.237 -37.912 1.00 27.40 80 ASN A O 1
ATOM 622 N N . GLY A 1 81 ? -16.639 -28.595 -36.911 1.00 21.59 81 GLY A N 1
ATOM 623 C CA . GLY A 1 81 ? -17.586 -29.529 -36.343 1.00 27.94 81 GLY A CA 1
ATOM 624 C C . GLY A 1 81 ? -17.108 -30.211 -35.084 1.00 26.91 81 GLY A C 1
ATOM 625 O O . GLY A 1 81 ? -17.670 -31.242 -34.697 1.00 24.56 81 GLY A O 1
ATOM 626 N N . GLY A 1 82 ? -16.081 -29.678 -34.432 1.00 20.08 82 GLY A N 1
ATOM 627 C CA . GLY A 1 82 ? -15.672 -30.232 -33.159 1.00 19.25 82 GLY A CA 1
ATOM 628 C C . GLY A 1 82 ? -14.172 -30.317 -32.963 1.00 21.52 82 GLY A C 1
ATOM 629 O O . GLY A 1 82 ? -13.383 -29.948 -33.842 1.00 20.36 82 GLY A O 1
ATOM 630 N N . ILE A 1 83 ? -13.776 -30.818 -31.796 1.00 17.02 83 ILE A N 1
ATOM 631 C CA . ILE A 1 83 ? -12.377 -30.980 -31.420 1.00 15.29 83 ILE A CA 1
ATOM 632 C C . ILE A 1 83 ? -12.219 -32.372 -30.827 1.00 16.50 83 ILE A C 1
ATOM 633 O O . ILE A 1 83 ? -13.106 -32.850 -30.109 1.00 18.16 83 ILE A O 1
ATOM 638 N N . ASP A 1 84 ? -11.113 -33.039 -31.158 1.00 16.53 84 ASP A N 1
ATOM 639 C CA . ASP A 1 84 ? -10.879 -34.400 -30.690 1.00 16.07 84 ASP A CA 1
ATOM 640 C C . ASP A 1 84 ? -10.557 -34.425 -29.198 1.00 18.51 84 ASP A C 1
ATOM 641 O O . ASP A 1 84 ? -10.122 -33.431 -28.606 1.00 18.78 84 ASP A O 1
ATOM 646 N N . THR A 1 85 ? -10.756 -35.595 -28.597 1.00 16.43 85 THR A N 1
ATOM 647 C CA . THR A 1 85 ? -10.366 -35.797 -27.206 1.00 15.65 85 THR A CA 1
ATOM 648 C C . THR A 1 85 ? -8.849 -35.798 -27.059 1.00 16.66 85 THR A C 1
ATOM 649 O O . THR A 1 85 ? -8.107 -36.179 -27.976 1.00 16.56 85 THR A O 1
ATOM 653 N N . GLU A 1 86 ? -8.396 -35.373 -25.874 1.00 15.05 86 GLU A N 1
ATOM 654 C CA . GLU A 1 86 ? -6.983 -35.481 -25.515 1.00 17.26 86 GLU A CA 1
ATOM 655 C C . GLU A 1 86 ? -6.483 -36.910 -25.689 1.00 19.58 86 GLU A C 1
ATOM 656 O O . GLU A 1 86 ? -5.387 -37.145 -26.220 1.00 19.48 86 GLU A O 1
ATOM 662 N N . LYS A 1 87 ? -7.287 -37.881 -25.252 1.00 19.44 87 LYS A N 1
ATOM 663 C CA . LYS A 1 87 ? -6.872 -39.281 -25.299 1.00 20.64 87 LYS A CA 1
ATOM 664 C C . LYS A 1 87 ? -6.633 -39.761 -26.729 1.00 23.54 87 LYS A C 1
ATOM 665 O O . LYS A 1 87 ? -5.705 -40.540 -26.977 1.00 22.33 87 LYS A O 1
ATOM 671 N N . SER A 1 88 ? -7.457 -39.323 -27.685 1.00 19.87 88 SER A N 1
ATOM 672 C CA . SER A 1 88 ? -7.315 -39.811 -29.055 1.00 19.37 88 SER A CA 1
ATOM 673 C C . SER A 1 88 ? -6.265 -39.046 -29.851 1.00 19.05 88 SER A C 1
ATOM 674 O O . SER A 1 88 ? -5.743 -39.571 -30.842 1.00 20.40 88 SER A O 1
ATOM 677 N N . TYR A 1 89 ? -5.953 -37.820 -29.438 1.00 18.50 89 TYR A N 1
ATOM 678 C CA . TYR A 1 89 ? -5.078 -36.920 -30.190 1.00 19.31 89 TYR A CA 1
ATOM 679 C C . TYR A 1 89 ? -4.157 -36.249 -29.181 1.00 18.99 89 TYR A C 1
ATOM 680 O O . TYR A 1 89 ? -4.262 -35.045 -28.913 1.00 17.91 89 TYR A O 1
ATOM 689 N N . PRO A 1 90 ? -3.242 -37.008 -28.589 1.00 18.19 90 PRO A N 1
ATOM 690 C CA . PRO A 1 90 ? -2.466 -36.494 -27.458 1.00 18.80 90 PRO A CA 1
ATOM 691 C C . PRO A 1 90 ? -1.391 -35.501 -27.886 1.00 19.52 90 PRO A C 1
ATOM 692 O O . PRO A 1 90 ? -1.053 -35.346 -29.064 1.00 18.30 90 PRO A O 1
ATOM 696 N N . TYR A 1 91 ? -0.837 -34.844 -26.870 1.00 19.69 91 TYR A N 1
ATOM 697 C CA . TYR A 1 91 ? 0.013 -33.673 -27.041 1.00 21.88 91 TYR A CA 1
ATOM 698 C C . TYR A 1 91 ? 1.472 -34.065 -27.227 1.00 22.06 91 TYR A C 1
ATOM 699 O O . TYR A 1 91 ? 2.023 -34.829 -26.428 1.00 21.01 91 TYR A O 1
ATOM 708 N N . THR A 1 92 ? 2.104 -33.503 -28.259 1.00 16.83 92 THR A N 1
ATOM 709 C CA . THR A 1 92 ? 3.517 -33.734 -28.528 1.00 19.64 92 THR A CA 1
ATOM 710 C C . THR A 1 92 ? 4.399 -32.541 -28.196 1.00 22.58 92 THR A C 1
ATOM 711 O O . THR A 1 92 ? 5.612 -32.713 -28.046 1.00 22.60 92 THR A O 1
ATOM 715 N N . GLY A 1 93 ? 3.839 -31.338 -28.114 1.00 21.63 93 GLY A N 1
ATOM 716 C CA . GLY A 1 93 ? 4.688 -30.177 -27.925 1.00 22.86 93 GLY A CA 1
ATOM 717 C C . GLY A 1 93 ? 5.496 -29.761 -29.137 1.00 19.81 93 GLY A C 1
ATOM 718 O O . GLY A 1 93 ? 6.496 -29.054 -28.984 1.00 23.35 93 GLY A O 1
ATOM 719 N N . GLU A 1 94 ? 5.100 -30.181 -30.338 1.00 23.81 94 GLU A N 1
ATOM 720 C CA . GLU A 1 94 ? 5.750 -29.728 -31.563 1.00 22.71 94 GLU A CA 1
ATOM 721 C C . GLU A 1 94 ? 4.701 -29.616 -32.665 1.00 25.18 94 GLU A C 1
ATOM 722 O O . GLU A 1 94 ? 3.637 -30.238 -32.600 1.00 25.89 94 GLU A O 1
ATOM 728 N N . ASP A 1 95 ? 4.999 -28.787 -33.664 1.00 23.88 95 ASP A N 1
ATOM 729 C CA . ASP A 1 95 ? 4.122 -28.659 -34.822 1.00 26.10 95 ASP A CA 1
ATOM 730 C C . ASP A 1 95 ? 4.030 -29.988 -35.559 1.00 29.96 95 ASP A C 1
ATOM 731 O O . ASP A 1 95 ? 5.038 -30.668 -35.773 1.00 30.18 95 ASP A O 1
ATOM 736 N N . GLY A 1 96 ? 2.811 -30.352 -35.966 1.00 26.04 96 GLY A N 1
ATOM 737 C CA . GLY A 1 96 ? 2.602 -31.576 -36.707 1.00 27.37 96 GLY A CA 1
ATOM 738 C C . GLY A 1 96 ? 1.602 -31.375 -37.828 1.00 26.66 96 GLY A C 1
ATOM 739 O O . GLY A 1 96 ? 0.985 -30.314 -37.959 1.00 25.23 96 GLY A O 1
ATOM 740 N N . GLN A 1 97 ? 1.467 -32.411 -38.654 1.00 29.01 97 GLN A N 1
ATOM 741 C CA . GLN A 1 97 ? 0.421 -32.414 -39.664 1.00 27.42 97 GLN A CA 1
ATOM 742 C C . GLN A 1 97 ? -0.919 -32.736 -39.014 1.00 26.97 97 GLN A C 1
ATOM 743 O O . GLN A 1 97 ? -0.999 -33.513 -38.057 1.00 26.34 97 GLN A O 1
ATOM 749 N N . CYS A 1 98 ? -1.975 -32.131 -39.551 1.00 24.19 98 CYS A N 1
ATOM 750 C CA . CYS A 1 98 ? -3.313 -32.290 -38.994 1.00 24.42 98 CYS A CA 1
ATOM 751 C C . CYS A 1 98 ? -3.820 -33.709 -39.218 1.00 28.17 98 CYS A C 1
ATOM 752 O O . CYS A 1 98 ? -3.943 -34.152 -40.363 1.00 27.84 98 CYS A O 1
ATOM 755 N N . VAL A 1 99 ? -4.133 -34.413 -38.127 1.00 27.01 99 VAL A N 1
ATOM 756 C CA . VAL A 1 99 ? -4.694 -35.761 -38.215 1.00 24.53 99 VAL A CA 1
ATOM 757 C C . VAL A 1 99 ? -6.027 -35.793 -37.475 1.00 24.66 99 VAL A C 1
ATOM 758 O O . VAL A 1 99 ? -6.366 -36.786 -36.817 1.00 25.47 99 VAL A O 1
ATOM 762 N N . PHE A 1 100 ? -6.796 -34.707 -37.582 1.00 21.28 100 PHE A N 1
ATOM 763 C CA . PHE A 1 100 ? -8.122 -34.669 -36.977 1.00 22.31 100 PHE A CA 1
ATOM 764 C C . PHE A 1 100 ? -8.969 -35.841 -37.459 1.00 24.92 100 PHE A C 1
ATOM 765 O O . PHE A 1 100 ? -8.956 -36.196 -38.642 1.00 24.59 100 PHE A O 1
ATOM 773 N N . ASP A 1 101 ? -9.717 -36.430 -36.528 1.00 23.55 101 ASP A N 1
ATOM 774 C CA . ASP A 1 101 ? -10.582 -37.577 -36.799 1.00 22.40 101 ASP A CA 1
ATOM 775 C C . ASP A 1 101 ? -11.990 -37.254 -36.318 1.00 25.46 101 ASP A C 1
ATOM 776 O O . ASP A 1 101 ? -12.199 -37.033 -35.122 1.00 27.08 101 ASP A O 1
ATOM 781 N N . LYS A 1 102 ? -12.958 -37.259 -37.242 1.00 27.54 102 LYS A N 1
ATOM 782 C CA . LYS A 1 102 ? -14.338 -36.941 -36.882 1.00 30.43 102 LYS A CA 1
ATOM 783 C C . LYS A 1 102 ? -14.911 -37.914 -35.856 1.00 30.39 102 LYS A C 1
ATOM 784 O O . LYS A 1 102 ? -15.785 -37.537 -35.067 1.00 30.41 102 LYS A O 1
ATOM 790 N N . SER A 1 103 ? -14.446 -39.163 -35.848 1.00 30.12 103 SER A N 1
ATOM 791 C CA . SER A 1 103 ? -15.034 -40.158 -34.960 1.00 33.61 103 SER A CA 1
ATOM 792 C C . SER A 1 103 ? -14.550 -40.036 -33.521 1.00 28.59 103 SER A C 1
ATOM 793 O O . SER A 1 103 ? -15.101 -40.713 -32.645 1.00 30.48 103 SER A O 1
ATOM 796 N N . ASN A 1 104 ? -13.547 -39.194 -33.248 1.00 26.68 104 ASN A N 1
ATOM 797 C CA . ASN A 1 104 ? -12.999 -39.031 -31.906 1.00 23.99 104 ASN A CA 1
ATOM 798 C C . ASN A 1 104 ? -13.319 -37.666 -31.300 1.00 25.42 104 ASN A C 1
ATOM 799 O O . ASN A 1 104 ? -12.665 -37.252 -30.335 1.00 20.65 104 ASN A O 1
ATOM 804 N N . VAL A 1 105 ? -14.332 -36.972 -31.827 1.00 23.58 105 VAL A N 1
ATOM 805 C CA . VAL A 1 105 ? -14.695 -35.654 -31.309 1.00 19.01 105 VAL A CA 1
ATOM 806 C C . VAL A 1 105 ? -15.182 -35.768 -29.872 1.00 18.86 105 VAL A C 1
ATOM 807 O O . VAL A 1 105 ? -15.994 -36.641 -29.535 1.00 23.22 105 VAL A O 1
ATOM 811 N N . GLY A 1 106 ? -14.677 -34.885 -29.013 1.00 20.03 106 GLY A N 1
ATOM 812 C CA . GLY A 1 106 ? -15.037 -34.886 -27.610 1.00 20.27 106 GLY A CA 1
ATOM 813 C C . GLY A 1 106 ? -15.935 -33.733 -27.212 1.00 18.36 106 GLY A C 1
ATOM 814 O O . GLY A 1 106 ? -16.622 -33.813 -26.191 1.00 21.89 106 GLY A O 1
ATOM 815 N N . ALA A 1 107 ? -15.941 -32.665 -28.010 1.00 17.12 107 ALA A N 1
ATOM 816 C CA . ALA A 1 107 ? -16.736 -31.477 -27.719 1.00 17.82 107 ALA A CA 1
ATOM 817 C C . ALA A 1 107 ? -16.825 -30.633 -28.982 1.00 21.20 107 ALA A C 1
ATOM 818 O O . ALA A 1 107 ? -16.047 -30.807 -29.920 1.00 20.57 107 ALA A O 1
ATOM 820 N N . ALA A 1 108 ? -17.781 -29.708 -28.990 1.00 19.75 108 ALA A N 1
ATOM 821 C CA . ALA A 1 108 ? -17.939 -28.782 -30.104 1.00 19.68 108 ALA A CA 1
ATOM 822 C C . ALA A 1 108 ? -18.299 -27.418 -29.542 1.00 18.17 108 ALA A C 1
ATOM 823 O O . ALA A 1 108 ? -18.647 -27.288 -28.366 1.00 19.64 108 ALA A O 1
ATOM 825 N N . ASP A 1 109 ? -18.184 -26.386 -30.375 1.00 18.43 109 ASP A N 1
ATOM 826 C CA . ASP A 1 109 ? -18.715 -25.086 -29.996 1.00 18.93 109 ASP A CA 1
ATOM 827 C C . ASP A 1 109 ? -19.321 -24.424 -31.226 1.00 22.58 109 ASP A C 1
ATOM 828 O O . ASP A 1 109 ? -19.118 -24.861 -32.365 1.00 17.33 109 ASP A O 1
ATOM 833 N N . THR A 1 110 ? -20.113 -23.380 -30.980 1.00 17.67 110 THR A N 1
ATOM 834 C CA . THR A 1 110 ? -20.891 -22.733 -32.033 1.00 17.15 110 THR A CA 1
ATOM 835 C C . THR A 1 110 ? -20.556 -21.250 -32.153 1.00 20.52 110 THR A C 1
ATOM 836 O O . THR A 1 110 ? -21.305 -20.491 -32.781 1.00 21.79 110 THR A O 1
ATOM 840 N N . GLY A 1 111 ? -19.444 -20.829 -31.570 1.00 20.52 111 GLY A N 1
ATOM 841 C CA . GLY A 1 111 ? -19.009 -19.452 -31.582 1.00 24.74 111 GLY A CA 1
ATOM 842 C C . GLY A 1 111 ? -18.354 -19.107 -30.264 1.00 21.60 111 GLY A C 1
ATOM 843 O O . GLY A 1 111 ? -17.873 -19.982 -29.544 1.00 17.82 111 GLY A O 1
ATOM 844 N N . PHE A 1 112 ? -18.330 -17.814 -29.950 1.00 19.02 112 PHE A N 1
ATOM 845 C CA . PHE A 1 112 ? -17.641 -17.363 -28.747 1.00 19.58 112 PHE A CA 1
ATOM 846 C C . PHE A 1 112 ? -18.165 -15.991 -28.356 1.00 17.70 112 PHE A C 1
ATOM 847 O O . PHE A 1 112 ? -18.795 -15.292 -29.157 1.00 17.85 112 PHE A O 1
ATOM 855 N N . VAL A 1 113 ? -17.877 -15.608 -27.114 1.00 16.21 113 VAL A N 1
ATOM 856 C CA . VAL A 1 113 ? -18.266 -14.314 -26.564 1.00 17.23 113 VAL A CA 1
ATOM 857 C C . VAL A 1 113 ? -17.016 -13.652 -26.008 1.00 16.33 113 VAL A C 1
ATOM 858 O O . VAL A 1 113 ? -16.286 -14.274 -25.235 1.00 16.78 113 VAL A O 1
ATOM 862 N N . ASP A 1 114 ? -16.773 -12.402 -26.391 1.00 17.94 114 ASP A N 1
ATOM 863 C CA . ASP A 1 114 ? -15.712 -11.608 -25.777 1.00 20.12 114 ASP A CA 1
ATOM 864 C C . ASP A 1 114 ? -16.272 -10.792 -24.614 1.00 17.33 114 ASP A C 1
ATOM 865 O O . ASP A 1 114 ? -17.269 -10.078 -24.766 1.00 18.63 114 ASP A O 1
ATOM 870 N N . VAL A 1 115 ? -15.632 -10.909 -23.452 1.00 18.03 115 VAL A N 1
ATOM 871 C CA . VAL A 1 115 ? -15.963 -10.071 -22.303 1.00 18.53 115 VAL A CA 1
ATOM 872 C C . VAL A 1 115 ? -15.486 -8.644 -22.550 1.00 21.08 115 VAL A C 1
ATOM 873 O O . VAL A 1 115 ? -14.430 -8.422 -23.157 1.00 21.60 115 VAL A O 1
ATOM 877 N N . GLN A 1 116 ? -16.264 -7.666 -22.068 1.00 21.70 116 GLN A N 1
ATOM 878 C CA . GLN A 1 116 ? -15.928 -6.254 -22.234 1.00 25.01 116 GLN A CA 1
ATOM 879 C C . GLN A 1 116 ? -14.488 -5.980 -21.819 1.00 23.05 116 GLN A C 1
ATOM 880 O O . GLN A 1 116 ? -14.065 -6.368 -20.729 1.00 22.19 116 GLN A O 1
ATOM 886 N N . THR A 1 117 ? -13.738 -5.308 -22.694 1.00 22.73 117 THR A N 1
ATOM 887 C CA . THR A 1 117 ? -12.305 -5.116 -22.477 1.00 19.66 117 THR A CA 1
ATOM 888 C C . THR A 1 117 ? -12.032 -4.278 -21.234 1.00 21.31 117 THR A C 1
ATOM 889 O O . THR A 1 117 ? -12.524 -3.149 -21.114 1.00 21.59 117 THR A O 1
ATOM 893 N N . GLY A 1 118 ? -11.227 -4.826 -20.325 1.00 20.41 118 GLY A N 1
ATOM 894 C CA . GLY A 1 118 ? -10.794 -4.131 -19.132 1.00 19.97 118 GLY A CA 1
ATOM 895 C C . GLY A 1 118 ? -11.734 -4.196 -17.948 1.00 24.38 118 GLY A C 1
ATOM 896 O O . GLY A 1 118 ? -11.417 -3.620 -16.898 1.00 25.21 118 GLY A O 1
ATOM 897 N N . ASP A 1 119 ? -12.879 -4.866 -18.072 1.00 18.00 119 ASP A N 1
ATOM 898 C CA . ASP A 1 119 ? -13.954 -4.766 -17.086 1.00 18.57 119 ASP A CA 1
ATOM 899 C C . ASP A 1 119 ? -13.897 -5.986 -16.176 1.00 20.13 119 ASP A C 1
ATOM 900 O O . ASP A 1 119 ? -14.399 -7.057 -16.526 1.00 18.21 119 ASP A O 1
ATOM 905 N N . GLU A 1 120 ? -13.299 -5.815 -14.995 1.00 17.22 120 GLU A N 1
ATOM 906 C CA . GLU A 1 120 ? -13.174 -6.936 -14.074 1.00 18.26 120 GLU A CA 1
ATOM 907 C C . GLU A 1 120 ? -14.494 -7.315 -13.432 1.00 19.19 120 GLU A C 1
ATOM 908 O O . GLU A 1 120 ? -14.642 -8.463 -13.009 1.00 17.09 120 GLU A O 1
ATO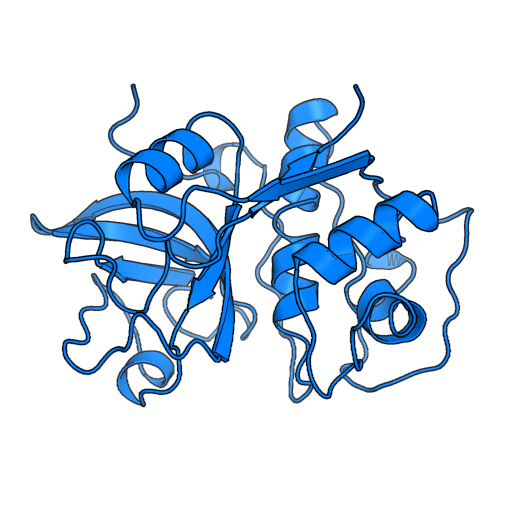M 914 N N . THR A 1 121 ? -15.446 -6.384 -13.334 1.00 19.18 121 THR A N 1
ATOM 915 C CA . THR A 1 121 ? -16.762 -6.766 -12.843 1.00 18.36 121 THR A CA 1
ATOM 916 C C . THR A 1 121 ? -17.459 -7.683 -13.840 1.00 20.44 121 THR A C 1
ATOM 917 O O . THR A 1 121 ? -18.067 -8.688 -13.451 1.00 18.86 121 THR A O 1
ATOM 921 N N . GLN A 1 122 ? -17.339 -7.385 -15.136 1.00 19.60 122 GLN A N 1
ATOM 922 C CA . GLN A 1 122 ? -17.928 -8.267 -16.143 1.00 22.46 122 GLN A CA 1
ATOM 923 C C . GLN A 1 122 ? -17.229 -9.625 -16.184 1.00 17.91 122 GLN A C 1
ATOM 924 O O . GLN A 1 122 ? -17.886 -10.658 -16.364 1.00 16.84 122 GLN A O 1
ATOM 930 N N . LEU A 1 123 ? -15.899 -9.653 -16.021 1.00 15.88 123 LEU A N 1
ATOM 931 C CA . LEU A 1 123 ? -15.203 -10.936 -15.955 1.00 14.45 123 LEU A CA 1
ATOM 932 C C . LEU A 1 123 ? -15.658 -11.744 -14.745 1.00 14.15 123 LEU A C 1
ATOM 933 O O . LEU A 1 123 ? -15.865 -12.959 -14.844 1.00 15.56 123 LEU A O 1
ATOM 938 N N . MET A 1 124 ? -15.866 -11.078 -13.604 1.00 16.49 124 MET A N 1
ATOM 939 C CA . MET A 1 124 ? -16.360 -11.770 -12.417 1.00 15.59 124 MET A CA 1
ATOM 940 C C . MET A 1 124 ? -17.728 -12.390 -12.679 1.00 15.89 124 MET A C 1
ATOM 941 O O . MET A 1 124 ? -17.969 -13.556 -12.345 1.00 16.39 124 MET A O 1
ATOM 946 N N . LYS A 1 125 ? -18.636 -11.618 -13.277 1.00 17.06 125 LYS A N 1
ATOM 947 C CA . LYS A 1 125 ? -19.955 -12.148 -13.619 1.00 15.59 125 LYS A CA 1
ATOM 948 C C . LYS A 1 125 ? -19.859 -13.336 -14.574 1.00 16.99 125 LYS A C 1
ATOM 949 O O . LYS A 1 125 ? -20.618 -14.304 -14.451 1.00 16.11 125 LYS A O 1
ATOM 955 N N . ALA A 1 126 ? -18.938 -13.283 -15.538 1.00 16.22 126 ALA A N 1
ATOM 956 C CA . ALA A 1 126 ? -18.785 -14.402 -16.463 1.00 13.98 126 ALA A CA 1
ATOM 957 C C . ALA A 1 126 ? -18.248 -15.642 -15.751 1.00 16.61 126 ALA A C 1
ATOM 958 O O . ALA A 1 126 ? -18.741 -16.756 -15.971 1.00 14.29 126 ALA A O 1
ATOM 960 N N . VAL A 1 127 ? -17.230 -15.476 -14.901 1.00 14.74 127 VAL A N 1
ATOM 961 C CA . VAL A 1 127 ? -16.716 -16.627 -14.163 1.00 14.71 127 VAL A CA 1
ATOM 962 C C . VAL A 1 127 ? -17.825 -17.260 -13.328 1.00 16.77 127 VAL A C 1
ATOM 963 O O . VAL A 1 127 ? -17.952 -18.489 -13.268 1.00 18.90 127 VAL A O 1
ATOM 967 N N . ALA A 1 128 ? -18.665 -16.434 -12.694 1.00 15.82 128 ALA A N 1
ATOM 968 C CA . ALA A 1 128 ? -19.698 -16.982 -11.812 1.00 16.62 128 ALA A CA 1
ATOM 969 C C . ALA A 1 128 ? -20.829 -17.636 -12.599 1.00 17.31 128 ALA A C 1
ATOM 970 O O . ALA A 1 128 ? -21.308 -18.716 -12.225 1.00 18.51 128 ALA A O 1
ATOM 972 N N A SER A 1 129 ? -21.266 -17.010 -13.694 0.57 16.10 129 SER A N 1
ATOM 973 N N B SER A 1 129 ? -21.272 -16.993 -13.683 0.43 16.13 129 SER A N 1
ATOM 974 C CA A SER A 1 129 ? -22.487 -17.433 -14.365 0.57 17.58 129 SER A CA 1
ATOM 975 C CA B SER A 1 129 ? -22.477 -17.390 -14.404 0.43 17.58 129 SER A CA 1
ATOM 976 C C A SER A 1 129 ? -22.260 -18.304 -15.597 0.57 17.86 129 SER A C 1
ATOM 977 C C B SER A 1 129 ? -22.214 -18.389 -15.526 0.43 17.82 129 SER A C 1
ATOM 978 O O A SER A 1 129 ? -23.207 -18.970 -16.038 0.57 19.74 129 SER A O 1
ATOM 979 O O B SER A 1 129 ? -23.073 -19.235 -15.802 0.43 20.15 129 SER A O 1
ATOM 984 N N . VAL A 1 130 ? -21.059 -18.310 -16.175 1.00 15.88 130 VAL A N 1
ATOM 985 C CA . VAL A 1 130 ? -20.762 -19.093 -17.380 1.00 16.73 130 VAL A CA 1
ATOM 986 C C . VAL A 1 130 ? -19.900 -20.315 -17.062 1.00 15.68 130 VAL A C 1
ATOM 987 O O . VAL A 1 130 ? -20.209 -21.434 -17.480 1.00 17.01 130 VAL A O 1
ATOM 991 N N . GLY A 1 131 ? -18.810 -20.118 -16.332 1.00 15.53 131 GLY A N 1
ATOM 992 C CA . GLY A 1 131 ? -17.836 -21.165 -16.129 1.00 14.82 131 GLY A CA 1
ATOM 993 C C . GLY A 1 131 ? -16.433 -20.619 -16.261 1.00 16.08 131 GLY A C 1
ATOM 994 O O . GLY A 1 131 ? -16.224 -19.408 -16.315 1.00 14.43 131 GLY A O 1
ATOM 995 N N . PRO A 1 132 ? -15.439 -21.506 -16.317 1.00 12.17 132 PRO A N 1
ATOM 996 C CA . PRO A 1 132 ? -14.053 -21.053 -16.526 1.00 11.89 132 PRO A CA 1
ATOM 997 C C . PRO A 1 132 ? -13.922 -20.250 -17.817 1.00 13.57 132 PRO A C 1
ATOM 998 O O . PRO A 1 132 ? -14.485 -20.623 -18.851 1.00 14.21 132 PRO A O 1
ATOM 1002 N N . ILE A 1 133 ? -13.176 -19.138 -17.745 1.00 11.96 133 ILE A N 1
ATOM 1003 C CA . ILE A 1 133 ? -13.082 -18.148 -18.818 1.00 13.32 133 ILE A CA 1
ATOM 1004 C C . ILE A 1 133 ? -11.649 -18.113 -19.344 1.00 11.31 133 ILE A C 1
ATOM 1005 O O . ILE A 1 133 ? -10.697 -18.003 -18.557 1.00 11.91 133 ILE A O 1
ATOM 1010 N N . SER A 1 134 ? -11.491 -18.171 -20.671 1.00 10.86 134 SER A N 1
ATOM 1011 C CA . SER A 1 134 ? -10.165 -17.952 -21.256 1.00 11.92 134 SER A CA 1
ATOM 1012 C C . SER A 1 134 ? -9.736 -16.506 -21.046 1.00 13.89 134 SER A C 1
ATOM 1013 O O . SER A 1 134 ? -10.511 -15.581 -21.308 1.00 13.78 134 SER A O 1
ATOM 1016 N N . VAL A 1 135 ? -8.492 -16.300 -20.605 1.00 12.26 135 VAL A N 1
ATOM 1017 C CA . VAL A 1 135 ? -7.990 -14.946 -20.375 1.00 11.87 135 VAL A CA 1
ATOM 1018 C C . VAL A 1 135 ? -6.559 -14.837 -20.880 1.00 12.67 135 VAL A C 1
ATOM 1019 O O . VAL A 1 135 ? -5.809 -15.818 -20.896 1.00 14.88 135 VAL A O 1
ATOM 1023 N N . ALA A 1 136 ? -6.188 -13.625 -21.288 1.00 12.52 136 ALA A N 1
ATOM 1024 C CA . ALA A 1 136 ? -4.827 -13.290 -21.705 1.00 14.40 136 ALA A CA 1
ATOM 1025 C C . ALA A 1 136 ? -4.166 -12.419 -20.645 1.00 13.82 136 ALA A C 1
ATOM 1026 O O . ALA A 1 136 ? -4.784 -11.477 -20.138 1.00 17.41 136 ALA A O 1
ATOM 1028 N N . ILE A 1 137 ? -2.901 -12.712 -20.311 1.00 13.52 137 ILE A N 1
ATOM 1029 C CA . ILE A 1 137 ? -2.199 -11.957 -19.278 1.00 13.03 137 ILE A CA 1
ATOM 1030 C C . ILE A 1 137 ? -0.789 -11.616 -19.732 1.00 16.31 137 ILE A C 1
ATOM 1031 O O . ILE A 1 137 ? -0.233 -12.225 -20.646 1.00 15.93 137 ILE A O 1
ATOM 1036 N N . ASP A 1 138 ? -0.224 -10.609 -19.072 1.00 14.50 138 ASP A N 1
ATOM 1037 C CA . ASP A 1 138 ? 1.211 -10.332 -19.111 1.00 14.14 138 ASP A CA 1
ATOM 1038 C C . ASP A 1 138 ? 1.883 -11.249 -18.094 1.00 15.78 138 ASP A C 1
ATOM 1039 O O . ASP A 1 138 ? 1.843 -10.993 -16.887 1.00 17.02 138 ASP A O 1
ATOM 1044 N N . ALA A 1 139 ? 2.504 -12.327 -18.578 1.00 14.31 139 ALA A N 1
ATOM 1045 C CA . ALA A 1 139 ? 3.256 -13.243 -17.730 1.00 15.22 139 ALA A CA 1
ATOM 1046 C C . ALA A 1 139 ? 4.755 -13.130 -17.979 1.00 16.95 139 ALA A C 1
ATOM 1047 O O . ALA A 1 139 ? 5.504 -14.081 -17.735 1.00 20.68 139 ALA A O 1
ATOM 1049 N N . SER A 1 140 ? 5.204 -11.959 -18.441 1.00 17.84 140 SER A N 1
ATOM 1050 C CA . SER A 1 140 ? 6.589 -11.768 -18.868 1.00 18.04 140 SER A CA 1
ATOM 1051 C C . SER A 1 140 ? 7.559 -11.537 -17.717 1.00 21.77 140 SER A C 1
ATOM 1052 O O . SER A 1 140 ? 8.773 -11.551 -17.946 1.00 21.87 140 SER A O 1
ATOM 1055 N N . HIS A 1 141 ? 7.080 -11.329 -16.501 1.00 20.47 141 HIS A N 1
ATOM 1056 C CA . HIS A 1 141 ? 7.966 -10.913 -15.425 1.00 21.60 141 HIS A CA 1
ATOM 1057 C C . HIS A 1 141 ? 8.466 -12.113 -14.634 1.00 18.06 141 HIS A C 1
ATOM 1058 O O . HIS A 1 141 ? 7.768 -13.119 -14.475 1.00 17.66 141 HIS A O 1
ATOM 1065 N N . ILE A 1 142 ? 9.718 -12.013 -14.173 1.00 18.18 142 ILE A N 1
ATOM 1066 C CA . ILE A 1 142 ? 10.328 -13.139 -13.472 1.00 19.76 142 ILE A CA 1
ATOM 1067 C C . ILE A 1 142 ? 9.544 -13.482 -12.216 1.00 19.93 142 ILE A C 1
ATOM 1068 O O . ILE A 1 142 ? 9.490 -14.648 -11.808 1.00 20.03 142 ILE A O 1
ATOM 1073 N N . SER A 1 143 ? 8.889 -12.485 -11.609 1.00 17.84 143 SER A N 1
ATOM 1074 C CA . SER A 1 143 ? 8.036 -12.744 -10.451 1.00 18.01 143 SER A CA 1
ATOM 1075 C C . SER A 1 143 ? 6.950 -13.775 -10.760 1.00 19.36 143 SER A C 1
ATOM 1076 O O . SER A 1 143 ? 6.558 -14.551 -9.877 1.00 16.73 143 SER A O 1
ATOM 1079 N N . PHE A 1 144 ? 6.443 -13.792 -11.996 1.00 15.86 144 PHE A N 1
AT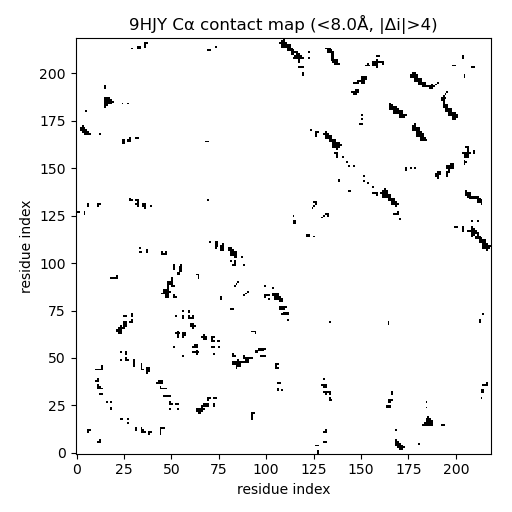OM 1080 C CA . PHE A 1 144 ? 5.455 -14.799 -12.390 1.00 15.63 144 PHE A CA 1
ATOM 1081 C C . PHE A 1 144 ? 6.088 -16.184 -12.469 1.00 18.63 144 PHE A C 1
ATOM 1082 O O . PHE A 1 144 ? 5.510 -17.174 -11.997 1.00 16.71 144 PHE A O 1
ATOM 1090 N N . GLN A 1 145 ? 7.272 -16.275 -13.070 1.00 17.01 145 GLN A N 1
ATOM 1091 C CA . GLN A 1 145 ? 7.964 -17.557 -13.126 1.00 16.00 145 GLN A CA 1
ATOM 1092 C C . GLN A 1 145 ? 8.171 -18.136 -11.732 1.00 16.41 145 GLN A C 1
ATOM 1093 O O . GLN A 1 145 ? 8.054 -19.352 -11.536 1.00 18.05 145 GLN A O 1
ATOM 1099 N N . PHE A 1 146 ? 8.466 -17.282 -10.750 1.00 16.92 146 PHE A N 1
ATOM 1100 C CA . PHE A 1 146 ? 8.849 -17.713 -9.410 1.00 17.56 146 PHE A CA 1
ATOM 1101 C C . PHE A 1 146 ? 7.675 -17.752 -8.437 1.00 18.03 146 PHE A C 1
ATOM 1102 O O . PHE A 1 146 ? 7.890 -18.001 -7.244 1.00 17.71 146 PHE A O 1
ATOM 1110 N N . TYR A 1 147 ? 6.455 -17.498 -8.909 1.00 16.40 147 TYR A N 1
ATOM 1111 C CA . TYR A 1 147 ? 5.299 -17.453 -8.017 1.00 16.71 147 TYR A CA 1
ATOM 1112 C C . TYR A 1 147 ? 5.165 -18.744 -7.213 1.00 16.51 147 TYR A C 1
ATOM 1113 O O . TYR A 1 147 ? 5.303 -19.844 -7.748 1.00 18.88 147 TYR A O 1
ATOM 1122 N N . ALA A 1 148 ? 4.858 -18.604 -5.922 1.00 17.57 148 ALA A N 1
ATOM 1123 C CA . ALA A 1 148 ? 4.757 -19.750 -5.025 1.00 19.35 148 ALA A CA 1
ATOM 1124 C C . ALA A 1 148 ? 3.393 -19.851 -4.369 1.00 18.15 148 ALA A C 1
ATOM 1125 O O . ALA A 1 148 ? 2.753 -20.907 -4.439 1.00 18.54 148 ALA A O 1
ATOM 1127 N N . GLN A 1 149 ? 2.937 -18.781 -3.735 1.00 17.47 149 GLN A N 1
ATOM 1128 C CA . GLN A 1 149 ? 1.669 -18.817 -3.011 1.00 16.76 149 GLN A CA 1
ATOM 1129 C C . GLN A 1 149 ? 1.223 -17.385 -2.727 1.00 20.64 149 GLN A C 1
ATOM 1130 O O . GLN A 1 149 ? 1.913 -16.419 -3.061 1.00 18.13 149 GLN A O 1
ATOM 1136 N N . GLY A 1 150 ? 0.058 -17.251 -2.093 1.00 16.52 150 GLY A N 1
ATOM 1137 C CA . GLY A 1 150 ? -0.456 -15.915 -1.847 1.00 16.59 150 GLY A CA 1
ATOM 1138 C C . GLY A 1 150 ? -0.979 -15.272 -3.124 1.00 15.79 150 GLY A C 1
ATOM 1139 O O . GLY A 1 150 ? -1.148 -15.913 -4.163 1.00 15.71 150 GLY A O 1
ATOM 1140 N N . VAL A 1 151 ? -1.263 -13.977 -3.028 1.00 16.59 151 VAL A N 1
ATOM 1141 C CA . VAL A 1 151 ? -1.828 -13.234 -4.151 1.00 15.97 151 VAL A CA 1
ATOM 1142 C C . VAL A 1 151 ? -0.690 -12.556 -4.903 1.00 15.48 151 VAL A C 1
ATOM 1143 O O . VAL A 1 151 ? -0.026 -11.655 -4.380 1.00 18.21 151 VAL A O 1
ATOM 1147 N N . TYR A 1 152 ? -0.478 -12.998 -6.144 1.00 15.40 152 TYR A N 1
ATOM 1148 C CA . TYR A 1 152 ? 0.472 -12.353 -7.044 1.00 16.93 152 TYR A CA 1
ATOM 1149 C C . TYR A 1 152 ? 0.093 -10.892 -7.242 1.00 16.54 152 TYR A C 1
ATOM 1150 O O . TYR A 1 152 ? -1.061 -10.579 -7.536 1.00 16.91 152 TYR A O 1
ATOM 1159 N N . ASP A 1 153 ? 1.069 -9.992 -7.063 1.00 17.10 153 ASP A N 1
ATOM 1160 C CA . ASP A 1 153 ? 0.809 -8.551 -7.141 1.00 16.40 153 ASP A CA 1
ATOM 1161 C C . ASP A 1 153 ? 2.056 -7.910 -7.739 1.00 16.93 153 ASP A C 1
ATOM 1162 O O . ASP A 1 153 ? 3.032 -7.655 -7.024 1.00 19.86 153 ASP A O 1
ATOM 1167 N N . GLU A 1 154 ? 2.015 -7.671 -9.046 1.00 18.18 154 GLU A N 1
ATOM 1168 C CA . GLU A 1 154 ? 3.172 -7.226 -9.825 1.00 17.61 154 GLU A CA 1
ATOM 1169 C C . GLU A 1 154 ? 2.883 -5.832 -10.369 1.00 18.22 154 GLU A C 1
ATOM 1170 O O . GLU A 1 154 ? 2.224 -5.692 -11.413 1.00 17.97 154 GLU A O 1
ATOM 1176 N N . PRO A 1 155 ? 3.338 -4.772 -9.699 1.00 21.49 155 PRO A N 1
ATOM 1177 C CA . PRO A 1 155 ? 3.038 -3.418 -10.187 1.00 23.57 155 PRO A CA 1
ATOM 1178 C C . PRO A 1 155 ? 3.701 -3.089 -11.513 1.00 24.33 155 PRO A C 1
ATOM 1179 O O . PRO A 1 155 ? 3.321 -2.091 -12.140 1.00 22.26 155 PRO A O 1
ATOM 1183 N N . ALA A 1 156 ? 4.663 -3.890 -11.969 1.00 19.68 156 ALA A N 1
ATOM 1184 C CA . ALA A 1 156 ? 5.276 -3.664 -13.272 1.00 20.77 156 ALA A CA 1
ATOM 1185 C C . ALA A 1 156 ? 4.490 -4.304 -14.407 1.00 20.17 156 ALA A C 1
ATOM 1186 O O . ALA A 1 156 ? 4.892 -4.179 -15.569 1.00 22.66 156 ALA A O 1
ATOM 1188 N N . CYS A 1 157 ? 3.389 -4.979 -14.102 1.00 20.50 157 CYS A N 1
ATOM 1189 C CA . CYS A 1 157 ? 2.614 -5.655 -15.128 1.00 18.64 157 CYS A CA 1
ATOM 1190 C C . CYS A 1 157 ? 1.980 -4.667 -16.096 1.00 23.36 157 CYS A C 1
ATOM 1191 O O . CYS A 1 157 ? 1.640 -3.536 -15.741 1.00 21.87 157 CYS A O 1
ATOM 1194 N N . SER A 1 158 ? 1.810 -5.117 -17.332 1.00 20.50 158 SER A N 1
ATOM 1195 C CA . SER A 1 158 ? 1.114 -4.348 -18.351 1.00 19.51 158 SER A CA 1
ATOM 1196 C C . SER A 1 158 ? -0.298 -4.884 -18.521 1.00 19.21 158 SER A C 1
ATOM 1197 O O . SER A 1 158 ? -0.522 -6.096 -18.459 1.00 17.09 158 SER A O 1
ATOM 1200 N N A SER A 1 159 ? -1.257 -3.984 -18.734 0.71 21.74 159 SER A N 1
ATOM 1201 N N B SER A 1 159 ? -1.246 -3.972 -18.729 0.29 21.76 159 SER A N 1
ATOM 1202 C CA A SER A 1 159 ? -2.600 -4.404 -19.120 0.71 22.10 159 SER A CA 1
ATOM 1203 C CA B SER A 1 159 ? -2.608 -4.330 -19.102 0.29 22.11 159 SER A CA 1
ATOM 1204 C C A SER A 1 159 ? -2.814 -4.331 -20.623 0.71 24.93 159 SER A C 1
ATOM 1205 C C B SER A 1 159 ? -2.820 -4.294 -20.609 0.29 24.88 159 SER A C 1
ATOM 1206 O O A SER A 1 159 ? -3.898 -4.677 -21.102 0.71 23.75 159 SER A O 1
ATOM 1207 O O B SER A 1 159 ? -3.911 -4.637 -21.077 0.29 23.80 159 SER A O 1
ATOM 1212 N N . GLU A 1 160 ? -1.804 -3.891 -21.371 1.00 22.42 160 GLU A N 1
ATOM 1213 C CA . GLU A 1 160 ? -1.908 -3.732 -22.814 1.00 26.47 160 GLU A CA 1
ATOM 1214 C C . GLU A 1 160 ? -1.066 -4.721 -23.593 1.00 26.21 160 GLU A C 1
ATOM 1215 O O . GLU A 1 160 ? -1.459 -5.113 -24.693 1.00 29.21 160 GLU A O 1
ATOM 1221 N N . MET A 1 161 ? 0.082 -5.126 -23.060 1.00 21.51 161 MET A N 1
ATOM 1222 C CA . MET A 1 161 ? 0.996 -6.024 -23.759 1.00 24.92 161 MET A CA 1
ATOM 1223 C C . MET A 1 161 ? 0.896 -7.388 -23.088 1.00 23.60 161 MET A C 1
ATOM 1224 O O . MET A 1 161 ? 1.484 -7.621 -22.028 1.00 26.21 161 MET A O 1
ATOM 1229 N N . LEU A 1 162 ? 0.122 -8.274 -23.704 1.00 17.13 162 LEU A N 1
ATOM 1230 C CA . LEU A 1 162 ? -0.230 -9.570 -23.130 1.00 18.84 162 LEU A CA 1
ATOM 1231 C C . LEU A 1 162 ? 0.447 -10.665 -23.943 1.00 21.69 162 LEU A C 1
ATOM 1232 O O . LEU A 1 162 ? 0.414 -10.625 -25.178 1.00 28.55 162 LEU A O 1
ATOM 1237 N N . ASP A 1 163 ? 1.052 -11.647 -23.261 1.00 15.81 163 ASP A N 1
ATOM 1238 C CA . ASP A 1 163 ? 1.787 -12.682 -23.974 1.00 17.60 163 ASP A CA 1
ATOM 1239 C C . ASP A 1 163 ? 1.382 -14.115 -23.643 1.00 16.51 163 ASP A C 1
ATOM 1240 O O . ASP A 1 163 ? 1.924 -15.036 -24.259 1.00 16.77 163 ASP A O 1
ATOM 1245 N N . HIS A 1 164 ? 0.442 -14.343 -22.725 1.00 15.77 164 HIS A N 1
ATOM 1246 C CA . HIS A 1 164 ? 0.216 -15.692 -22.219 1.00 13.77 164 HIS A CA 1
ATOM 1247 C C . HIS A 1 164 ? -1.270 -15.920 -21.977 1.00 15.35 164 HIS A C 1
ATOM 1248 O O . HIS A 1 164 ? -1.900 -15.183 -21.208 1.00 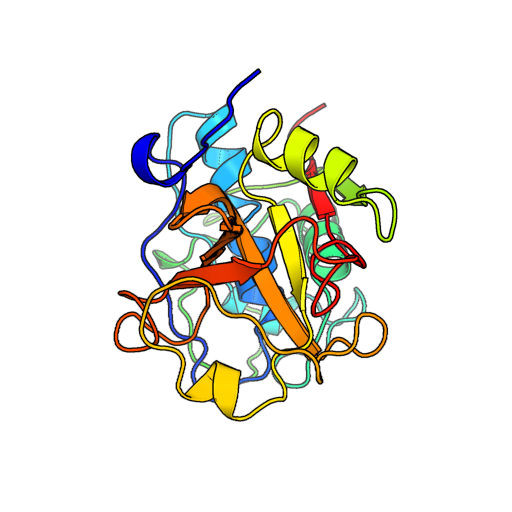16.26 164 HIS A O 1
ATOM 1255 N N . GLY A 1 165 ? -1.834 -16.925 -22.642 1.00 13.83 165 GLY A N 1
ATOM 1256 C CA . GLY A 1 165 ? -3.229 -17.289 -22.420 1.00 13.88 165 GLY A CA 1
ATOM 1257 C C . GLY A 1 165 ? -3.354 -18.357 -21.348 1.00 15.48 165 GLY A C 1
ATOM 1258 O O . GLY A 1 165 ? -2.632 -19.359 -21.369 1.00 15.26 165 GLY A O 1
ATOM 1259 N N . VAL A 1 166 ? -4.266 -18.127 -20.397 1.00 12.56 166 VAL A N 1
ATOM 1260 C CA . VAL A 1 166 ? -4.489 -19.018 -19.260 1.00 12.09 166 VAL A CA 1
ATOM 1261 C C . VAL A 1 166 ? -5.993 -19.105 -19.013 1.00 11.60 166 VAL A C 1
ATOM 1262 O O . VAL A 1 166 ? -6.791 -18.712 -19.871 1.00 12.43 166 VAL A O 1
ATOM 1266 N N . LEU A 1 167 ? -6.411 -19.631 -17.865 1.00 12.54 167 LEU A N 1
ATOM 1267 C CA . LEU A 1 167 ? -7.829 -19.927 -17.649 1.00 12.67 167 LEU A CA 1
ATOM 1268 C C . LEU A 1 167 ? -8.254 -19.434 -16.274 1.00 13.07 167 LEU A C 1
ATOM 1269 O O . LEU A 1 167 ? -7.664 -19.832 -15.264 1.00 13.64 167 LEU A O 1
ATOM 1274 N N . ALA A 1 168 ? -9.292 -18.595 -16.225 1.00 12.15 168 ALA A N 1
ATOM 1275 C CA . ALA A 1 168 ? -9.807 -18.101 -14.950 1.00 13.37 168 ALA A CA 1
ATOM 1276 C C . ALA A 1 168 ? -10.884 -19.072 -14.471 1.00 13.16 168 ALA A C 1
ATOM 1277 O O . ALA A 1 168 ? -11.952 -19.167 -15.081 1.00 15.20 168 ALA A O 1
ATOM 1279 N N . VAL A 1 169 ? -10.600 -19.809 -13.393 1.00 15.51 169 VAL A N 1
ATOM 1280 C CA . VAL A 1 169 ? -11.520 -20.832 -12.899 1.00 13.21 169 VAL A CA 1
ATOM 1281 C C . VAL A 1 169 ? -12.223 -20.416 -11.622 1.00 14.84 169 VAL A C 1
ATOM 1282 O O . VAL A 1 169 ? -13.052 -21.183 -11.105 1.00 17.62 169 VAL A O 1
ATOM 1286 N N . GLY A 1 170 ? -11.934 -19.236 -11.096 1.00 13.07 170 GLY A N 1
ATOM 1287 C CA . GLY A 1 170 ? -12.645 -18.787 -9.914 1.00 15.63 170 GLY A CA 1
ATOM 1288 C C . GLY A 1 170 ? -12.105 -17.458 -9.447 1.00 13.79 170 GLY A C 1
ATOM 1289 O O . GLY A 1 170 ? -11.309 -16.813 -10.140 1.00 14.69 170 GLY A O 1
ATOM 1290 N N . TYR A 1 171 ? -12.528 -17.074 -8.241 1.00 13.16 171 TYR A N 1
ATOM 1291 C CA . TYR A 1 171 ? -12.107 -15.817 -7.627 1.00 14.73 171 TYR A CA 1
ATOM 1292 C C . TYR A 1 171 ? -12.467 -15.861 -6.146 1.00 16.88 171 TYR A C 1
ATOM 1293 O O . TYR A 1 171 ? -13.213 -16.731 -5.693 1.00 16.49 171 TYR A O 1
ATOM 1302 N N . GLY A 1 172 ? -11.941 -14.896 -5.403 1.00 15.93 172 GLY A N 1
ATOM 1303 C CA . GLY A 1 172 ? -12.214 -14.824 -3.982 1.00 16.77 172 GLY A CA 1
ATOM 1304 C C . GLY A 1 172 ? -11.429 -13.691 -3.363 1.00 19.46 172 GLY A C 1
ATOM 1305 O O . GLY A 1 172 ? -10.992 -12.777 -4.060 1.00 17.12 172 GLY A O 1
ATOM 1306 N N . THR A 1 173 ? -11.248 -13.755 -2.044 1.00 16.17 173 THR A N 1
ATOM 1307 C CA . THR A 1 173 ? -10.443 -12.767 -1.340 1.00 18.09 173 THR A CA 1
ATOM 1308 C C . THR A 1 173 ? -9.540 -13.491 -0.352 1.00 20.91 173 THR A C 1
ATOM 1309 O O . THR A 1 173 ? -9.973 -14.438 0.306 1.00 22.05 173 THR A O 1
ATOM 1313 N N . LEU A 1 174 ? -8.282 -13.046 -0.261 1.00 19.18 174 LEU A N 1
ATOM 1314 C CA . LEU A 1 174 ? -7.266 -13.674 0.581 1.00 20.72 174 LEU A CA 1
ATOM 1315 C C . LEU A 1 174 ? -6.423 -12.589 1.227 1.00 19.74 174 LEU A C 1
ATOM 1316 O O . LEU A 1 174 ? -5.893 -11.726 0.522 1.00 21.61 174 LEU A O 1
ATOM 1321 N N . ASN A 1 175 ? -6.293 -12.638 2.556 1.00 22.47 175 ASN A N 1
ATOM 1322 C CA . ASN A 1 175 ? -5.540 -11.621 3.306 1.00 24.89 175 ASN A CA 1
ATOM 1323 C C . ASN A 1 175 ? -6.009 -10.217 2.932 1.00 27.45 175 ASN A C 1
ATOM 1324 O O . ASN A 1 175 ? -5.206 -9.300 2.741 1.00 26.55 175 ASN A O 1
ATOM 1329 N N . GLY A 1 176 ? -7.324 -10.062 2.775 1.00 22.14 176 GLY A N 1
ATOM 1330 C CA . GLY A 1 176 ? -7.906 -8.783 2.416 1.00 25.26 176 GLY A CA 1
ATOM 1331 C C . GLY A 1 176 ? -7.708 -8.347 0.980 1.00 28.01 176 GLY A C 1
ATOM 1332 O O . GLY A 1 176 ? -8.107 -7.226 0.634 1.00 28.29 176 GLY A O 1
ATOM 1333 N N . LYS A 1 177 ? -7.114 -9.181 0.131 1.00 21.45 177 LYS A N 1
ATOM 1334 C CA . LYS A 1 177 ? -6.835 -8.831 -1.258 1.00 20.25 177 LYS A CA 1
ATOM 1335 C C . LYS A 1 177 ? -7.697 -9.695 -2.167 1.00 19.66 177 LYS A C 1
ATOM 1336 O O . LYS A 1 177 ? -7.654 -10.929 -2.083 1.00 20.67 177 LYS A O 1
ATOM 1342 N N . ASP A 1 178 ? -8.483 -9.047 -3.021 1.00 17.59 178 ASP A N 1
ATOM 1343 C CA . ASP A 1 178 ? -9.253 -9.780 -4.019 1.00 16.01 178 ASP A CA 1
ATOM 1344 C C . ASP A 1 178 ? -8.306 -10.490 -4.986 1.00 16.78 178 ASP A C 1
ATOM 1345 O O . ASP A 1 178 ? -7.265 -9.942 -5.376 1.00 18.21 178 ASP A O 1
ATOM 1350 N N . TYR A 1 179 ? -8.666 -11.714 -5.384 1.00 15.68 179 TYR A N 1
ATOM 1351 C CA . TYR A 1 179 ? -7.842 -12.485 -6.311 1.00 14.72 179 TYR A CA 1
ATOM 1352 C C . TYR A 1 179 ? -8.697 -13.156 -7.379 1.00 13.91 179 TYR A C 1
ATOM 1353 O O . TYR A 1 179 ? -9.906 -13.352 -7.219 1.00 16.19 179 TYR A O 1
ATOM 1362 N N . TRP A 1 180 ? -8.026 -13.506 -8.483 1.00 13.55 180 TRP A N 1
ATOM 1363 C CA . TRP A 1 180 ? -8.505 -14.421 -9.510 1.00 12.41 180 TRP A CA 1
ATOM 1364 C C . TRP A 1 180 ? -7.795 -15.754 -9.352 1.00 14.77 180 TRP A C 1
ATOM 1365 O O . TRP A 1 180 ? -6.573 -15.794 -9.185 1.00 14.00 180 TRP A O 1
ATOM 1376 N N . LEU A 1 181 ? -8.550 -16.839 -9.430 1.00 13.69 181 LEU A N 1
ATOM 1377 C CA . LEU A 1 181 ? -7.972 -18.178 -9.381 1.00 12.75 181 LEU A CA 1
ATOM 1378 C C . LEU A 1 181 ? -7.687 -18.627 -10.817 1.00 15.01 181 LEU A C 1
ATOM 1379 O O . LEU A 1 181 ? -8.621 -18.818 -11.606 1.00 14.81 181 LEU A O 1
ATOM 1384 N N . VAL A 1 182 ? -6.408 -18.798 -11.160 1.00 12.46 182 VAL A N 1
ATOM 1385 C CA . VAL A 1 182 ? -5.975 -18.965 -12.549 1.00 14.61 182 VAL A CA 1
ATOM 1386 C C . VAL A 1 182 ? -5.237 -20.294 -12.715 1.00 11.59 182 VAL A C 1
ATOM 1387 O O . VAL A 1 182 ? -4.276 -20.579 -11.988 1.00 12.35 182 VAL A O 1
ATOM 1391 N N . LYS A 1 183 ? -5.700 -21.104 -13.670 1.00 11.56 183 LYS A N 1
ATOM 1392 C CA . LYS A 1 183 ? -5.041 -22.343 -14.074 1.00 12.99 183 LYS A CA 1
ATOM 1393 C C . LYS A 1 183 ? -4.018 -22.053 -15.166 1.00 12.00 183 LYS A C 1
ATOM 1394 O O . LYS A 1 183 ? -4.358 -21.475 -16.206 1.00 13.80 183 LYS A O 1
ATOM 1400 N N . ASN A 1 184 ? -2.767 -22.468 -14.943 1.00 11.79 184 ASN A N 1
ATOM 1401 C CA . ASN A 1 184 ? -1.713 -22.303 -15.930 1.00 12.85 184 ASN A CA 1
ATOM 1402 C C . ASN A 1 184 ? -1.487 -23.640 -16.645 1.00 13.68 184 ASN A C 1
ATOM 1403 O O . ASN A 1 184 ? -2.122 -24.648 -16.329 1.00 14.66 184 ASN A O 1
ATOM 1408 N N . SER A 1 185 ? -0.606 -23.631 -17.648 1.00 12.95 185 SER A N 1
ATOM 1409 C CA . SER A 1 185 ? -0.283 -24.791 -18.473 1.00 13.98 185 SER A CA 1
ATOM 1410 C C . SER A 1 185 ? 1.202 -25.127 -18.376 1.00 14.32 185 SER A C 1
ATOM 1411 O O . SER A 1 185 ? 1.835 -25.561 -19.344 1.00 14.51 185 SER A O 1
ATOM 1414 N N . TRP A 1 186 ? 1.781 -24.927 -17.196 1.00 14.34 186 TRP A N 1
ATOM 1415 C CA . TRP A 1 186 ? 3.198 -25.175 -16.974 1.00 16.96 186 TRP A CA 1
ATOM 1416 C C . TRP A 1 186 ? 3.436 -26.378 -16.066 1.00 18.87 186 TRP A C 1
ATOM 1417 O O . TRP A 1 186 ? 4.476 -26.468 -15.405 1.00 19.29 186 TRP A O 1
ATOM 1428 N N . GLY A 1 187 ? 2.488 -27.309 -16.028 1.00 16.00 187 GLY A N 1
ATOM 1429 C CA . GLY A 1 187 ? 2.595 -28.472 -15.176 1.00 17.62 187 GLY A CA 1
ATOM 1430 C C . GLY A 1 187 ? 2.222 -28.165 -13.738 1.00 19.74 187 GLY A C 1
ATOM 1431 O O . GLY A 1 187 ? 2.080 -27.013 -13.320 1.00 16.97 187 GLY A O 1
ATOM 1432 N N . ALA A 1 188 ? 2.075 -29.234 -12.958 1.00 20.40 188 ALA A N 1
ATOM 1433 C CA . ALA A 1 188 ? 1.617 -29.099 -11.583 1.00 20.83 188 ALA A CA 1
ATOM 1434 C C . ALA A 1 188 ? 2.734 -28.741 -10.607 1.00 23.07 188 ALA A C 1
ATOM 1435 O O . ALA A 1 188 ? 2.439 -28.396 -9.459 1.00 27.28 188 ALA A O 1
ATOM 1437 N N . ASP A 1 189 ? 3.998 -28.797 -11.025 1.00 24.01 189 ASP A N 1
ATOM 1438 C CA . ASP A 1 189 ? 5.079 -28.411 -10.125 1.00 25.43 189 ASP A CA 1
ATOM 1439 C C . ASP A 1 189 ? 5.302 -26.904 -10.079 1.00 26.60 189 ASP A C 1
ATOM 1440 O O . ASP A 1 189 ? 6.033 -26.430 -9.204 1.00 33.46 189 ASP A O 1
ATOM 1445 N N . TRP A 1 190 ? 4.679 -26.144 -10.973 1.00 24.69 190 TRP A N 1
ATOM 1446 C CA . TRP A 1 190 ? 4.791 -24.693 -10.967 1.00 24.68 190 TRP A CA 1
ATOM 1447 C C . TRP A 1 190 ? 3.714 -24.082 -10.081 1.00 22.69 190 TRP A C 1
ATOM 1448 O O . TRP A 1 190 ? 2.583 -24.580 -10.028 1.00 17.76 190 TRP A O 1
ATOM 1459 N N . GLY A 1 191 ? 4.067 -22.994 -9.392 1.00 21.03 191 GLY A N 1
ATOM 1460 C CA . GLY A 1 191 ? 3.055 -22.252 -8.648 1.00 19.13 191 GLY A CA 1
ATOM 1461 C C . GLY A 1 191 ? 2.450 -23.083 -7.534 1.00 20.91 191 GLY A C 1
ATOM 1462 O O . GLY A 1 191 ? 3.143 -23.846 -6.848 1.00 22.93 191 GLY A O 1
ATOM 1463 N N . GLN A 1 192 ? 1.141 -22.931 -7.338 1.00 19.38 192 GLN A N 1
ATOM 1464 C CA . GLN A 1 192 ? 0.387 -23.702 -6.347 1.00 20.08 192 GLN A CA 1
ATOM 1465 C C . GLN A 1 192 ? -0.285 -24.863 -7.064 1.00 19.44 192 GLN A C 1
ATOM 1466 O O . GLN A 1 192 ? -1.436 -24.762 -7.493 1.00 20.16 192 GLN A O 1
ATOM 1472 N N . GLU A 1 193 ? 0.439 -25.978 -7.177 1.00 20.92 193 GLU A N 1
ATOM 1473 C CA . GLU A 1 193 ? -0.044 -27.157 -7.895 1.00 18.73 193 GLU A CA 1
ATOM 1474 C C . GLU A 1 193 ? -0.537 -26.799 -9.298 1.00 19.98 193 GLU A C 1
ATOM 1475 O O . GLU A 1 193 ? -1.536 -27.331 -9.784 1.00 20.71 193 GLU A O 1
ATOM 1481 N N . GLY A 1 194 ? 0.168 -25.876 -9.953 1.00 17.23 194 GLY A N 1
ATOM 1482 C CA . GLY A 1 194 ? -0.158 -25.465 -11.301 1.00 16.72 194 GLY A CA 1
ATOM 1483 C C . GLY A 1 194 ? -1.035 -24.232 -11.402 1.00 16.14 194 GLY A C 1
ATOM 1484 O O . GLY A 1 194 ? -1.279 -23.762 -12.520 1.00 14.63 194 GLY A O 1
ATOM 1485 N N . TYR A 1 195 ? -1.501 -23.690 -10.275 1.00 15.44 195 TYR A N 1
ATOM 1486 C CA . TYR A 1 195 ? -2.389 -22.538 -10.230 1.00 15.70 195 TYR A CA 1
ATOM 1487 C C . TYR A 1 195 ? -1.682 -21.318 -9.661 1.00 15.54 195 TYR A C 1
ATOM 1488 O O . TYR A 1 195 ? -0.659 -21.419 -8.981 1.00 16.48 195 TYR A O 1
ATOM 1497 N N . ILE A 1 196 ? -2.275 -20.157 -9.921 1.00 12.55 196 ILE A N 1
ATOM 1498 C CA . ILE A 1 196 ? -1.808 -18.887 -9.369 1.00 13.84 196 ILE A CA 1
ATOM 1499 C C . ILE A 1 196 ? -3.025 -18.053 -8.973 1.00 16.06 196 ILE A C 1
ATOM 1500 O O . ILE A 1 196 ? -4.048 -18.047 -9.667 1.00 14.68 196 ILE A O 1
ATOM 1505 N N . LEU A 1 197 ? -2.920 -17.364 -7.840 1.00 13.32 197 LEU A N 1
ATOM 1506 C CA . LEU A 1 197 ? -3.911 -16.373 -7.424 1.00 14.28 197 LEU A CA 1
ATOM 1507 C C . LEU A 1 197 ? -3.402 -15.009 -7.876 1.00 16.20 197 LEU A C 1
ATOM 1508 O O . LEU A 1 197 ? -2.398 -14.522 -7.352 1.00 16.17 197 LEU A O 1
ATOM 1513 N N . MET A 1 198 ? -4.080 -14.397 -8.842 1.00 15.82 198 MET A N 1
ATOM 1514 C CA . MET A 1 198 ? -3.641 -13.117 -9.385 1.00 15.26 198 MET A CA 1
ATOM 1515 C C . MET A 1 198 ? -4.489 -11.990 -8.808 1.00 16.13 198 MET A C 1
ATOM 1516 O O . MET A 1 198 ? -5.629 -12.195 -8.391 1.00 15.00 198 MET A O 1
ATOM 1521 N N . SER A 1 199 ? -3.921 -10.784 -8.785 1.00 13.85 199 SER A N 1
ATOM 1522 C CA . SER A 1 199 ? -4.608 -9.654 -8.162 1.00 16.25 199 SER A CA 1
ATOM 1523 C C . SER A 1 199 ? -5.875 -9.280 -8.923 1.00 15.58 199 SER A C 1
ATOM 1524 O O . SER A 1 199 ? -5.854 -9.092 -10.146 1.00 14.36 199 SER A O 1
ATOM 1527 N N . ARG A 1 200 ? -6.972 -9.119 -8.182 1.00 17.39 200 ARG A N 1
ATOM 1528 C CA . ARG A 1 200 ? -8.255 -8.716 -8.735 1.00 15.07 200 ARG A CA 1
ATOM 1529 C C . ARG A 1 200 ? -8.625 -7.352 -8.161 1.00 18.73 200 ARG A C 1
ATOM 1530 O O . ARG A 1 200 ? -8.294 -7.033 -7.013 1.00 17.37 200 ARG A O 1
ATOM 1538 N N . ASN A 1 201 ? -9.290 -6.542 -8.985 1.00 16.31 201 ASN A N 1
ATOM 1539 C CA . ASN A 1 201 ? -9.691 -5.181 -8.625 1.00 18.08 201 ASN A CA 1
ATOM 1540 C C . ASN A 1 201 ? -8.494 -4.300 -8.290 1.00 20.18 201 ASN A C 1
ATOM 1541 O O . ASN A 1 201 ? -8.582 -3.395 -7.451 1.00 22.19 201 ASN A O 1
ATOM 1546 N N . LYS A 1 202 ? -7.366 -4.557 -8.952 1.00 18.20 202 LYS A N 1
ATOM 1547 C CA . LYS A 1 202 ? -6.226 -3.649 -8.912 1.00 19.21 202 LYS A CA 1
ATOM 1548 C C . LYS A 1 202 ? -5.979 -3.086 -10.309 1.00 18.43 202 LYS A C 1
ATOM 1549 O O . LYS A 1 202 ? -4.884 -3.224 -10.862 1.00 18.85 202 LYS A O 1
ATOM 1555 N N . ASN A 1 203 ? -7.015 -2.469 -10.888 1.00 17.94 203 ASN A N 1
ATOM 1556 C CA . ASN A 1 203 ? -6.931 -1.783 -12.177 1.00 17.97 203 ASN A CA 1
ATOM 1557 C C . ASN A 1 203 ? -6.488 -2.731 -13.291 1.00 17.34 203 ASN A C 1
ATOM 1558 O O . ASN A 1 203 ? -5.584 -2.428 -14.076 1.00 19.66 203 ASN A O 1
ATOM 1563 N N . ASN A 1 204 ? -7.149 -3.890 -13.356 1.00 17.24 204 ASN A N 1
ATOM 1564 C CA . ASN A 1 204 ? -6.947 -4.860 -14.435 1.00 18.41 204 ASN A CA 1
ATOM 1565 C C . ASN A 1 204 ? -5.478 -5.267 -14.527 1.00 16.80 204 ASN A C 1
ATOM 1566 O O . ASN A 1 204 ? -4.854 -5.192 -15.590 1.00 17.16 204 ASN A O 1
ATOM 1571 N N . GLN A 1 205 ? -4.919 -5.688 -13.392 1.00 17.09 205 GLN A N 1
ATOM 1572 C CA . GLN A 1 205 ? -3.484 -5.951 -13.328 1.00 15.25 205 GLN A CA 1
ATOM 1573 C C . GLN A 1 205 ? -3.106 -7.108 -14.245 1.00 16.53 205 GLN A C 1
ATOM 1574 O O . GLN A 1 205 ? -3.779 -8.141 -14.277 1.00 16.51 205 GLN A O 1
ATOM 1580 N N . CYS A 1 206 ? -2.008 -6.933 -14.984 1.00 15.32 206 CYS A N 1
ATOM 1581 C CA . CYS A 1 206 ? -1.530 -7.894 -15.976 1.00 17.73 206 CYS A CA 1
ATOM 1582 C C . CYS A 1 206 ? -2.529 -8.117 -17.101 1.00 15.96 206 CYS A C 1
ATOM 1583 O O . CYS A 1 206 ? -2.376 -9.063 -17.886 1.00 14.85 206 CYS A O 1
ATOM 1586 N N . GLY A 1 207 ? -3.559 -7.278 -17.192 1.00 14.98 207 GLY A N 1
ATOM 1587 C CA . GLY A 1 207 ? -4.479 -7.341 -18.310 1.00 16.53 207 GLY A CA 1
ATOM 1588 C C . GLY A 1 207 ? -5.426 -8.516 -18.307 1.00 17.12 207 GLY A C 1
ATOM 1589 O O . GLY A 1 207 ? -5.947 -8.875 -19.364 1.00 16.95 207 GLY A O 1
ATOM 1590 N N . ILE A 1 208 ? -5.697 -9.107 -17.140 1.00 14.15 208 ILE A N 1
ATOM 1591 C CA . ILE A 1 208 ? -6.453 -10.356 -17.095 1.00 14.97 208 ILE A CA 1
ATOM 1592 C C . ILE A 1 208 ? -7.871 -10.181 -17.632 1.00 16.12 208 ILE A C 1
ATOM 1593 O O . ILE A 1 208 ? -8.470 -11.141 -18.129 1.00 16.54 208 ILE A O 1
ATOM 1598 N N . ALA A 1 209 ? -8.427 -8.972 -17.564 1.00 14.90 209 ALA A N 1
ATOM 1599 C CA . ALA A 1 209 ? -9.749 -8.728 -18.123 1.00 15.57 209 ALA A CA 1
ATOM 1600 C C . ALA A 1 209 ? -9.700 -8.036 -19.476 1.00 16.84 209 ALA A C 1
ATOM 1601 O O . ALA A 1 209 ? -10.729 -7.529 -19.929 1.00 18.08 209 ALA A O 1
ATOM 1603 N N . SER A 1 210 ? -8.531 -7.988 -20.129 1.00 15.91 210 SER A N 1
ATOM 1604 C CA . SER A 1 210 ? -8.420 -7.241 -21.383 1.00 16.70 210 SER A CA 1
ATOM 1605 C C . SER A 1 210 ? -8.922 -8.040 -22.580 1.00 18.09 210 SER A C 1
ATOM 1606 O O . SER A 1 210 ? -9.573 -7.478 -23.472 1.00 19.13 210 SER A O 1
ATOM 1609 N N . ASN A 1 211 ? -8.598 -9.335 -22.637 1.00 17.28 211 ASN A N 1
ATOM 1610 C CA . ASN A 1 211 ? -8.955 -10.215 -23.755 1.00 17.57 211 ASN A CA 1
ATOM 1611 C C . ASN A 1 211 ? -9.539 -11.515 -23.207 1.00 19.64 211 ASN A C 1
ATOM 1612 O O . ASN A 1 211 ? -9.038 -12.604 -23.485 1.00 17.33 211 ASN A O 1
ATOM 1617 N N . ALA A 1 212 ? -10.602 -11.409 -22.416 1.00 14.78 212 ALA A N 1
ATOM 1618 C CA . ALA A 1 212 ? -11.252 -12.593 -21.861 1.00 17.47 212 ALA A CA 1
ATOM 1619 C C . ALA A 1 212 ? -12.389 -13.028 -22.776 1.00 16.20 212 ALA A C 1
ATOM 1620 O O . ALA A 1 212 ? -13.083 -12.189 -23.349 1.00 17.06 212 ALA A O 1
ATOM 1622 N N . SER A 1 213 ? -12.564 -14.342 -22.932 1.00 13.13 213 SER A N 1
ATOM 1623 C CA . SER A 1 213 ? -13.616 -14.843 -23.812 1.00 12.99 213 SER A CA 1
ATOM 1624 C C . SER A 1 213 ? -13.976 -16.267 -23.416 1.00 14.18 213 SER A C 1
ATOM 1625 O O . SER A 1 213 ? -13.262 -16.919 -22.655 1.00 14.19 213 SER A O 1
ATOM 1628 N N . TYR A 1 214 ? -15.089 -16.754 -23.969 1.00 15.60 214 TYR A N 1
ATOM 1629 C CA . TYR A 1 214 ? -15.472 -18.140 -23.740 1.00 14.22 214 TYR A CA 1
ATOM 1630 C C . TYR A 1 214 ? -16.198 -18.669 -24.961 1.00 14.12 214 TYR A C 1
ATOM 1631 O O . TYR A 1 214 ? -16.796 -17.890 -25.714 1.00 16.20 214 TYR A O 1
ATOM 1640 N N . PRO A 1 215 ? -16.176 -19.980 -25.179 1.00 14.96 215 PRO A N 1
ATOM 1641 C CA . PRO A 1 215 ? -16.919 -20.564 -26.295 1.00 16.35 215 PRO A CA 1
ATOM 1642 C C . PRO A 1 215 ? -18.398 -20.696 -25.984 1.00 16.17 215 PRO A C 1
ATOM 1643 O O . PRO A 1 215 ? -18.809 -20.910 -24.838 1.00 16.74 215 PRO A O 1
ATOM 1647 N N . LEU A 1 216 ? -19.199 -20.591 -27.040 1.00 17.93 216 LEU A N 1
ATOM 1648 C CA . LEU A 1 216 ? -20.623 -20.876 -26.962 1.00 18.52 216 LEU A CA 1
ATOM 1649 C C . LEU A 1 216 ? -20.872 -22.329 -27.333 1.00 18.07 216 LEU A C 1
ATOM 1650 O O . LEU A 1 216 ? -20.257 -22.853 -28.259 1.00 18.48 216 LEU A O 1
ATOM 1655 N N . VAL A 1 217 ? -21.812 -22.971 -26.645 1.00 19.44 217 VAL A N 1
ATOM 1656 C CA . VAL A 1 217 ? -22.177 -24.348 -26.965 1.00 22.25 217 VAL A CA 1
ATOM 1657 C C . VAL A 1 217 ? -23.681 -24.410 -27.210 1.00 26.13 217 VAL A C 1
ATOM 1658 O O . VAL A 1 217 ? -24.457 -23.744 -26.520 1.00 32.49 217 VAL A O 1
ATOM 1662 N N . GLY A 1 218 ? -24.085 -25.189 -28.214 1.00 30.09 218 GLY A N 1
ATOM 1663 C CA . GLY A 1 218 ? -25.496 -25.289 -28.556 1.00 28.97 218 GLY A CA 1
ATOM 1664 C C . GLY A 1 218 ? -26.049 -23.992 -29.131 1.00 36.30 218 GLY A C 1
ATOM 1665 O O . GLY A 1 218 ? -25.354 -23.223 -29.805 1.00 34.38 218 GLY A O 1
ATOM 1666 N N . HIS A 1 219 ? -27.331 -23.752 -28.864 1.00 35.34 219 HIS A N 1
ATOM 1667 C CA . HIS A 1 219 ? -27.994 -22.534 -29.320 1.00 37.04 219 HIS A CA 1
ATOM 1668 C C . HIS A 1 219 ? -27.947 -21.445 -28.249 1.00 34.46 219 HIS A C 1
ATOM 1669 O O . HIS A 1 219 ? -28.941 -20.761 -28.004 1.00 54.82 219 HIS A O 1
#